Protein AF-A0A109FCF9-F1 (afdb_monomer)

Secondary structure (DSSP, 8-state):
--HHHHHHHHHHHTT----HHHHHHHHHHHH-TTS-HHHHHHHHHHHTT--TT-HHHHHHHHHHHHHHHHHHHHHHHHHHHHHHHHHHHHHHHHHHTTSS--S------HHHHHHHHHHHS--GGGSS-GGGS-HHHHHHHHTT--TTSS--HHHHHHHHHHHHHHHHHHHHHHHHHHHHHHHHHHHHHHHHHHHHHHHHHHHHHHTT-

Foldseek 3Di:
DDLLVLLLVLCVVLVHDNDSVLSVLLVVLLPPPVDDPVRSLVVSCVVSVHDPPPPSVSVSSNVSSVVSVVVVVVVVVVVVVVVVVVVVVVVVVVVVVVPPPPPDPPPPPVVVVVVVVVVPPDPCLLLDPLVPDDPVVSVVSPVPDDPVPRPDNVVVVVVVVVVVVVVVVVVVVVVVVVVVVVVVVVVVVVVVVVVVVVVVVVVVVVVVD

Mean predicted aligned error: 20.52 Å

Sequence (209 aa):
MSLQELVAEQLGALSLRDDPDTVEFVVGLVEEESFESEDRRSAILGMLEAEEDDVTTADAVDKLLEETSIYQDKVLAARRAAEEAEAAAAAAAAEGRGGTQYGYLEEETEADRLAREEAERAPDKALQDPRQMSKKQRKKALEGVDLLALPNLNKAHVDAAEKQRRAASASAAQAKKARDEADRKKQKDDEKRKLEEKRKKAQKVERKA

Solvent-accessible surface area (backbone atoms only — not comparable to full-atom values): 12152 Å² total; per-re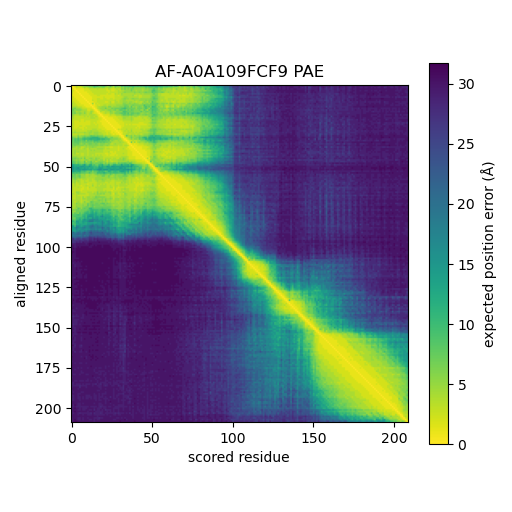sidue (Å²): 134,54,72,60,57,50,47,35,52,45,26,50,74,62,73,45,82,55,49,70,70,51,32,52,50,53,50,52,54,72,70,39,81,88,57,52,74,68,56,49,48,52,53,52,36,59,73,67,71,47,58,87,82,41,60,70,61,49,56,39,50,52,50,50,51,52,54,52,49,54,49,52,52,51,52,52,49,51,50,50,52,50,51,51,49,48,51,49,48,51,49,48,51,56,56,64,65,64,77,82,68,96,66,76,89,65,76,79,46,74,64,60,58,48,51,51,56,56,70,68,47,71,64,69,79,80,74,54,64,60,88,82,45,56,75,70,54,38,52,61,67,52,61,90,51,62,77,86,76,51,77,60,61,68,56,56,51,50,53,51,53,48,52,51,51,53,52,53,54,50,52,53,51,50,53,50,52,54,49,55,51,53,53,54,48,50,53,52,52,54,50,49,52,51,51,50,52,49,51,54,50,52,56,54,50,67,74,72,108

pLDDT: mean 76.16, std 14.49, range [35.34, 94.69]

Radius of gyration: 35.91 Å; Cα contacts (8 Å, |Δi|>4): 63; chains: 1; bounding box: 87×53×101 Å

Structure (mmCIF, N/CA/C/O backbone):
data_AF-A0A109FCF9-F1
#
_entry.id   AF-A0A109FCF9-F1
#
loop_
_atom_site.group_PDB
_atom_site.id
_atom_site.type_symbol
_atom_site.label_atom_id
_atom_site.label_alt_id
_atom_site.label_comp_id
_atom_site.label_asym_id
_atom_site.label_entity_id
_atom_site.label_seq_id
_atom_site.pdbx_PDB_ins_code
_atom_site.Cartn_x
_atom_site.Cartn_y
_atom_site.Cartn_z
_atom_site.occupancy
_atom_site.B_iso_or_equiv
_atom_site.auth_seq_id
_atom_site.auth_comp_id
_atom_site.auth_asym_id
_atom_site.auth_atom_id
_atom_site.pdbx_PDB_model_num
ATOM 1 N N . MET A 1 1 ? -17.059 -16.353 16.311 1.00 69.00 1 MET A N 1
ATOM 2 C CA . MET A 1 1 ? -16.671 -15.645 17.534 1.00 69.00 1 MET A CA 1
ATOM 3 C C . MET A 1 1 ? -16.185 -14.279 17.110 1.00 69.00 1 MET A C 1
ATOM 5 O O . MET A 1 1 ? -15.384 -14.210 16.184 1.00 69.00 1 MET A O 1
ATOM 9 N N . SER A 1 2 ? -16.754 -13.210 17.644 1.00 86.25 2 SER A N 1
ATOM 10 C CA . SER A 1 2 ? -16.249 -11.855 17.407 1.00 86.25 2 SER A CA 1
ATOM 11 C C . SER A 1 2 ? -15.056 -11.566 18.329 1.00 86.25 2 SER A C 1
ATOM 13 O O . SER A 1 2 ? -14.841 -12.278 19.310 1.00 86.25 2 SER A O 1
ATOM 15 N N . LEU A 1 3 ? -14.264 -10.533 18.021 1.00 85.69 3 LEU A N 1
ATOM 16 C CA . LEU A 1 3 ? -13.162 -10.105 18.894 1.00 85.69 3 LEU A CA 1
ATOM 17 C C . LEU A 1 3 ? -13.686 -9.660 20.273 1.00 85.69 3 LEU A C 1
ATOM 19 O O . LEU A 1 3 ? -13.084 -9.983 21.288 1.00 85.69 3 LEU A O 1
ATOM 23 N N . GLN A 1 4 ? -14.851 -9.007 20.310 1.00 88.31 4 GLN A N 1
ATOM 24 C CA . GLN A 1 4 ? -15.534 -8.590 21.541 1.00 88.31 4 GLN A CA 1
ATOM 25 C C . GLN A 1 4 ? -15.935 -9.781 22.421 1.00 88.31 4 GLN A C 1
ATOM 27 O O . GLN A 1 4 ? -15.704 -9.756 23.624 1.00 88.31 4 GLN A O 1
ATOM 32 N N . GLU A 1 5 ? -16.501 -10.838 21.826 1.00 87.94 5 GLU A N 1
ATOM 33 C CA . G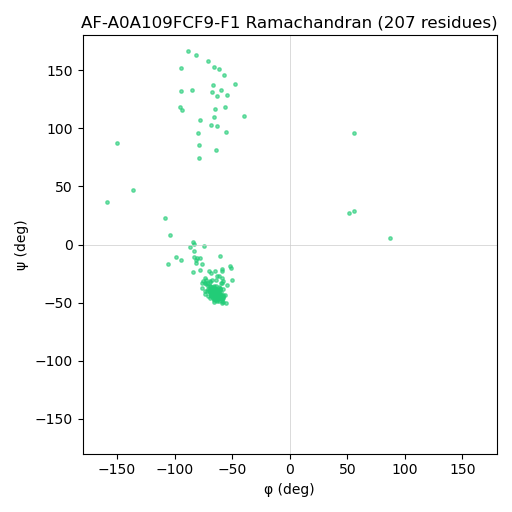LU A 1 5 ? -16.858 -12.066 22.551 1.00 87.94 5 GLU A CA 1
ATOM 34 C C . GLU A 1 5 ? -15.620 -12.743 23.149 1.00 87.94 5 GLU A C 1
ATOM 36 O O . GLU A 1 5 ? -15.667 -13.201 24.286 1.00 87.94 5 GLU A O 1
ATOM 41 N N . LEU A 1 6 ? -14.508 -12.770 22.404 1.00 87.00 6 LEU A N 1
ATOM 42 C CA . LEU A 1 6 ? -13.244 -13.341 22.873 1.00 87.00 6 LEU A CA 1
ATOM 43 C C . LEU A 1 6 ? -12.662 -12.541 24.039 1.00 87.00 6 LEU A C 1
ATOM 45 O O . LEU A 1 6 ? -12.287 -13.125 25.048 1.00 87.00 6 LEU A O 1
ATOM 49 N N . VAL A 1 7 ? -12.602 -11.215 23.914 1.00 88.38 7 VAL A N 1
ATOM 50 C CA . VAL A 1 7 ? -12.082 -10.342 24.973 1.00 88.38 7 VAL A CA 1
ATOM 51 C C . VAL A 1 7 ? -12.939 -10.450 26.234 1.00 88.38 7 VAL A C 1
ATOM 53 O O . VAL A 1 7 ? -12.386 -10.576 27.321 1.00 88.38 7 VAL A O 1
ATOM 56 N N . ALA A 1 8 ? -14.268 -10.476 26.107 1.00 88.88 8 ALA A N 1
ATOM 57 C CA . ALA A 1 8 ? -15.169 -10.649 27.246 1.00 88.88 8 ALA A CA 1
ATOM 58 C C . ALA A 1 8 ? -14.992 -12.015 27.933 1.00 88.88 8 ALA A C 1
ATOM 60 O O . ALA A 1 8 ? -14.901 -12.083 29.158 1.00 88.88 8 ALA A O 1
ATOM 61 N N . GLU A 1 9 ? -14.894 -13.103 27.159 1.00 88.88 9 GLU A N 1
ATOM 62 C CA . GLU A 1 9 ? -14.650 -14.443 27.706 1.00 88.88 9 GLU A CA 1
ATOM 63 C C . GLU A 1 9 ? -13.303 -14.513 28.435 1.00 88.88 9 GLU A C 1
ATOM 65 O O . GLU A 1 9 ? -13.228 -15.083 29.523 1.00 88.88 9 GLU A O 1
ATOM 70 N N . GLN A 1 10 ? -12.262 -13.882 27.884 1.00 86.75 10 GLN A N 1
ATOM 71 C CA . GLN A 1 10 ? -10.935 -13.883 28.493 1.00 86.75 10 GLN A CA 1
ATOM 72 C C . GLN A 1 10 ? -10.831 -12.989 29.725 1.00 86.75 10 GLN A C 1
ATOM 74 O O . GLN A 1 10 ? -10.244 -13.407 30.719 1.00 86.75 10 GLN A O 1
ATOM 79 N N . LEU A 1 11 ? -11.449 -11.805 29.723 1.00 86.38 11 LEU A N 1
ATOM 80 C CA . LEU A 1 11 ? -11.543 -10.972 30.925 1.00 86.38 11 LEU A CA 1
ATOM 81 C C . LEU A 1 11 ? -12.261 -11.727 32.052 1.00 86.38 11 LEU A C 1
ATOM 83 O O . LEU A 1 11 ? -11.752 -11.779 33.171 1.00 86.38 11 LEU A O 1
ATOM 87 N N . GLY A 1 12 ? -13.368 -12.411 31.742 1.00 84.88 12 GLY A N 1
ATOM 88 C CA . GLY A 1 12 ? -14.076 -13.259 32.703 1.00 84.88 12 GLY A CA 1
ATOM 89 C C . GLY A 1 12 ? -13.246 -14.456 33.189 1.00 84.88 12 GLY A C 1
ATOM 90 O O . GLY A 1 12 ? -13.204 -14.734 34.389 1.00 84.88 12 GLY A O 1
ATOM 91 N N . ALA A 1 13 ? -12.539 -15.148 32.289 1.00 87.19 13 ALA A N 1
ATOM 92 C CA . ALA A 1 13 ? -11.675 -16.282 32.632 1.00 87.19 13 ALA A CA 1
ATOM 93 C C . ALA A 1 13 ? -10.496 -15.871 33.528 1.00 87.19 13 ALA A C 1
ATOM 95 O O . ALA A 1 13 ? -10.106 -16.608 34.437 1.00 87.19 13 ALA A O 1
ATOM 96 N N . LEU A 1 14 ? -9.965 -14.671 33.301 1.00 84.25 14 LEU A N 1
ATOM 97 C CA . LEU A 1 14 ? -8.877 -14.075 34.066 1.00 84.25 14 LEU A CA 1
ATOM 98 C C . LEU A 1 14 ? -9.352 -13.371 35.347 1.00 84.25 14 LEU A C 1
ATOM 100 O O . LEU A 1 14 ? -8.529 -12.830 36.081 1.00 84.25 14 LEU A O 1
ATOM 104 N N . SER A 1 15 ? -10.658 -13.416 35.649 1.00 82.06 15 SER A N 1
ATOM 105 C CA . SER A 1 15 ? -11.276 -12.733 36.798 1.00 82.06 15 SER A CA 1
ATOM 106 C C . SER A 1 15 ? -11.015 -11.221 36.819 1.00 82.06 15 SER A C 1
ATOM 108 O O . SER A 1 15 ? -10.963 -10.604 37.883 1.00 82.06 15 SER A O 1
ATOM 110 N N . LEU A 1 16 ? -10.845 -10.634 35.634 1.00 81.69 16 LEU A N 1
ATOM 111 C CA . LEU A 1 16 ? -10.728 -9.201 35.421 1.00 81.69 16 LEU A CA 1
ATOM 112 C C . LEU A 1 16 ? -12.115 -8.587 35.220 1.00 81.69 16 LEU A C 1
ATOM 114 O O . LEU A 1 16 ? -13.114 -9.277 35.017 1.00 81.69 16 LEU A O 1
ATOM 118 N N . ARG A 1 17 ? -12.170 -7.259 35.290 1.00 83.81 17 ARG A N 1
ATOM 119 C CA . ARG A 1 17 ? -13.395 -6.492 35.076 1.00 83.81 17 ARG A CA 1
ATOM 120 C C . ARG A 1 17 ? -13.860 -6.653 33.620 1.00 83.81 17 ARG A C 1
ATOM 122 O O . ARG A 1 17 ? -13.154 -6.250 32.703 1.00 83.81 17 ARG A O 1
ATOM 129 N N . ASP A 1 18 ? -15.034 -7.247 33.423 1.00 84.50 18 ASP A N 1
ATOM 130 C CA . ASP A 1 18 ? -15.596 -7.661 32.127 1.00 84.50 18 ASP A CA 1
ATOM 131 C C . ASP A 1 18 ? -16.778 -6.787 31.666 1.00 84.50 18 ASP A C 1
ATOM 133 O O . ASP A 1 18 ? -17.617 -7.211 30.869 1.00 84.50 18 ASP A O 1
ATOM 137 N N . ASP A 1 19 ? -16.871 -5.553 32.168 1.00 88.19 19 ASP A N 1
ATOM 138 C CA . ASP A 1 19 ? -17.926 -4.635 31.742 1.00 88.19 19 ASP A CA 1
ATOM 139 C C . ASP A 1 19 ? -17.788 -4.242 30.257 1.00 88.19 19 ASP A C 1
ATOM 141 O O . ASP A 1 19 ? -16.686 -4.261 29.699 1.00 88.19 19 ASP A O 1
ATOM 145 N N . PRO A 1 20 ? -18.907 -3.901 29.586 1.00 86.12 20 PRO A N 1
ATOM 146 C CA . PRO A 1 20 ? -18.898 -3.605 28.155 1.00 86.12 20 PRO A CA 1
ATOM 147 C C . PRO A 1 20 ? -17.961 -2.454 27.776 1.00 86.12 20 PRO A C 1
ATOM 149 O O . PRO A 1 20 ? -17.375 -2.504 26.698 1.00 86.12 20 PRO A O 1
ATOM 152 N N . ASP A 1 21 ? -17.775 -1.467 28.658 1.00 86.56 21 ASP A N 1
ATOM 153 C CA . ASP A 1 21 ? -16.884 -0.330 28.413 1.00 86.56 21 ASP A CA 1
ATOM 154 C C . ASP A 1 21 ? -15.413 -0.788 28.388 1.00 86.56 21 ASP A C 1
ATOM 156 O O . ASP A 1 21 ? -14.635 -0.368 27.532 1.00 86.56 21 ASP A O 1
ATOM 160 N N . THR A 1 22 ? -15.037 -1.700 29.290 1.00 85.94 22 THR A N 1
ATOM 161 C CA . THR A 1 22 ? -13.697 -2.303 29.359 1.00 85.94 22 THR A CA 1
ATOM 162 C C . THR A 1 22 ? -13.434 -3.198 28.153 1.00 85.94 22 THR A C 1
ATOM 164 O O . THR A 1 22 ? -12.364 -3.125 27.549 1.00 85.94 22 THR A O 1
ATOM 167 N N . VAL A 1 23 ? -14.421 -4.002 27.746 1.00 88.06 23 VAL A N 1
ATOM 168 C CA . VAL A 1 23 ? -14.319 -4.837 26.539 1.00 88.06 23 VAL A CA 1
ATOM 169 C C . VAL A 1 23 ? -14.142 -3.968 25.292 1.00 88.06 23 VAL A C 1
ATOM 171 O O . VAL A 1 23 ? -13.262 -4.250 24.481 1.00 88.06 23 VAL A O 1
ATOM 174 N N . GLU A 1 24 ? -14.936 -2.905 25.133 1.00 90.31 24 GLU A N 1
ATOM 175 C CA . GLU A 1 24 ? -14.842 -1.993 23.985 1.00 90.31 24 GLU A CA 1
ATOM 176 C C . GLU A 1 24 ? -13.492 -1.265 23.947 1.00 90.31 24 GLU A C 1
ATOM 178 O O . GLU A 1 24 ? -12.867 -1.176 22.888 1.00 90.31 24 GLU A O 1
ATOM 183 N N . PHE A 1 25 ? -12.996 -0.820 25.103 1.00 88.81 25 PHE A N 1
ATOM 184 C CA . PHE A 1 25 ? -11.691 -0.174 25.212 1.00 88.81 25 PHE A CA 1
ATOM 185 C C . PHE A 1 25 ? -10.534 -1.106 24.833 1.00 88.81 25 PHE A C 1
ATOM 187 O O . PHE A 1 25 ? -9.681 -0.736 24.022 1.00 88.81 25 PHE A O 1
ATOM 194 N N . VAL A 1 26 ? -10.512 -2.330 25.374 1.00 87.12 26 VAL A N 1
ATOM 195 C CA . VAL A 1 26 ? -9.482 -3.328 25.045 1.00 87.12 26 VAL A CA 1
ATOM 196 C C . VAL A 1 26 ? -9.537 -3.675 23.557 1.00 87.12 26 VAL A C 1
ATOM 198 O O . VAL A 1 26 ? -8.497 -3.740 22.908 1.00 87.12 26 VAL A O 1
ATOM 201 N N . VAL A 1 27 ? -10.732 -3.844 22.987 1.00 89.94 27 VAL A N 1
ATOM 202 C CA . VAL A 1 27 ? -10.897 -4.093 21.547 1.00 89.94 27 VAL A CA 1
ATOM 203 C C . VAL A 1 27 ? -10.308 -2.950 20.718 1.00 89.94 27 VAL A C 1
ATOM 205 O O . VAL A 1 27 ? -9.526 -3.225 19.810 1.00 89.94 27 VAL A O 1
ATOM 208 N N . GLY A 1 28 ? -10.604 -1.693 21.064 1.00 88.19 28 GLY A N 1
ATOM 209 C CA . GLY A 1 28 ? -10.036 -0.526 20.383 1.00 88.19 28 GLY A CA 1
ATOM 210 C C . GLY A 1 28 ? -8.506 -0.502 20.423 1.00 88.19 28 GLY A C 1
ATOM 211 O O . GLY A 1 28 ? -7.863 -0.323 19.392 1.00 88.19 28 GLY A O 1
ATOM 212 N N . LEU A 1 29 ? -7.907 -0.788 21.583 1.00 87.88 29 LEU A N 1
ATOM 213 C CA . LEU A 1 29 ? -6.448 -0.856 21.729 1.00 87.88 29 LEU A CA 1
ATOM 214 C C . LEU A 1 29 ? -5.801 -1.971 20.900 1.00 87.88 29 LEU A C 1
ATOM 216 O O . LEU A 1 29 ? -4.702 -1.798 20.374 1.00 87.88 29 LEU A O 1
ATOM 220 N N . VAL A 1 30 ? -6.449 -3.133 20.808 1.00 85.50 30 VAL A N 1
ATOM 221 C CA . VAL A 1 30 ? -5.918 -4.278 20.058 1.00 85.50 30 VAL A CA 1
ATOM 222 C C . VAL A 1 30 ? -6.071 -4.054 18.544 1.00 85.50 30 VAL A C 1
ATOM 224 O O . VAL A 1 30 ? -5.218 -4.497 17.775 1.00 85.50 30 VAL A O 1
ATOM 227 N N . GLU A 1 31 ? -7.110 -3.345 18.094 1.00 84.69 31 GLU A N 1
ATOM 228 C CA . GLU A 1 31 ? -7.291 -2.956 16.685 1.00 84.69 31 GLU A CA 1
ATOM 229 C C . GLU A 1 31 ? -6.335 -1.836 16.237 1.00 84.69 31 GLU A C 1
ATOM 231 O O . GLU A 1 31 ? -5.945 -1.784 15.068 1.00 84.69 31 GLU A O 1
ATOM 236 N N . GLU A 1 32 ? -5.911 -0.959 17.148 1.00 83.88 32 GLU A N 1
ATOM 237 C CA . GLU A 1 32 ? -4.977 0.123 16.844 1.00 83.88 32 GLU A CA 1
ATOM 238 C C . GLU A 1 32 ? -3.518 -0.372 16.789 1.00 83.88 32 GLU A C 1
ATOM 240 O O . GLU A 1 32 ? -2.797 -0.441 17.787 1.00 83.88 32 GLU A O 1
ATOM 245 N N . GLU A 1 33 ? -3.038 -0.672 15.577 1.00 72.25 33 GLU A N 1
ATOM 246 C CA . GLU A 1 33 ? -1.646 -1.082 15.287 1.00 72.25 33 GLU A CA 1
ATOM 247 C C . GLU A 1 33 ? -0.578 -0.036 15.674 1.00 72.25 33 GLU A C 1
ATOM 249 O O . GLU A 1 33 ? 0.613 -0.334 15.645 1.00 72.25 33 GLU A O 1
ATOM 254 N N . SER A 1 34 ? -0.972 1.194 16.027 1.00 79.31 34 SER A N 1
ATOM 255 C CA . SER A 1 34 ? -0.045 2.257 16.433 1.00 79.31 34 SER A CA 1
ATOM 256 C C . SER A 1 34 ? 0.499 2.112 17.853 1.00 79.31 34 SER A C 1
ATOM 258 O O . SER A 1 34 ? 1.477 2.783 18.175 1.00 79.31 34 SER A O 1
ATOM 260 N N . PHE A 1 35 ? -0.134 1.294 18.695 1.00 80.88 35 PHE A N 1
ATOM 261 C CA . PHE A 1 35 ? 0.288 1.090 20.080 1.00 80.88 35 PHE A CA 1
ATOM 262 C C . PHE A 1 35 ? 1.208 -0.121 20.215 1.00 80.88 35 PHE A C 1
ATOM 264 O O . PHE A 1 35 ? 0.875 -1.211 19.745 1.00 80.88 35 PHE A O 1
ATOM 271 N N . GLU A 1 36 ? 2.331 0.055 20.914 1.00 83.25 36 GLU A N 1
ATOM 272 C CA . GLU A 1 36 ? 3.210 -1.048 21.299 1.00 83.25 36 GLU A CA 1
ATOM 273 C C . GLU A 1 36 ? 2.551 -1.908 22.393 1.00 83.25 36 GLU A C 1
ATOM 275 O O . GLU A 1 36 ? 1.655 -1.463 23.115 1.00 83.25 36 GLU A O 1
ATOM 280 N N . SER A 1 37 ? 2.982 -3.164 22.536 1.00 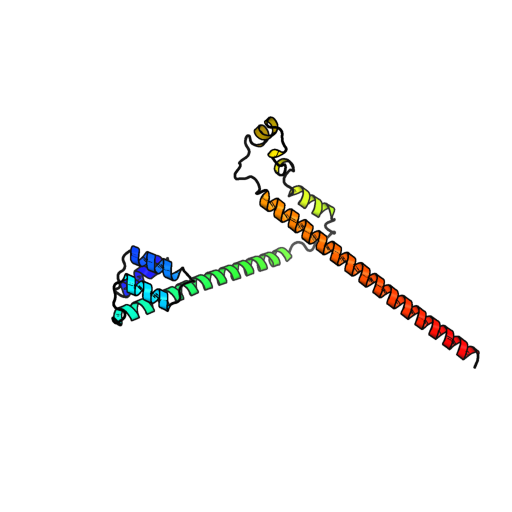81.06 37 SER A N 1
ATOM 281 C CA . SER A 1 37 ? 2.414 -4.090 23.530 1.00 81.06 37 SER A CA 1
ATOM 282 C C . SER A 1 37 ? 2.544 -3.577 24.968 1.00 81.06 37 SER A C 1
ATOM 284 O O . SER A 1 37 ? 1.654 -3.811 25.783 1.00 81.06 37 SER A O 1
ATOM 286 N N . GLU A 1 38 ? 3.619 -2.843 25.265 1.00 83.62 38 GLU A N 1
ATOM 287 C CA . GLU A 1 38 ? 3.871 -2.234 26.578 1.00 83.62 38 GLU A CA 1
ATOM 288 C C . GLU A 1 38 ? 2.897 -1.081 26.872 1.00 83.62 38 GLU A C 1
ATOM 290 O O . GLU A 1 38 ? 2.362 -0.978 27.981 1.00 83.62 38 GLU A O 1
ATOM 295 N N . ASP A 1 39 ? 2.583 -0.267 25.861 1.00 87.44 39 ASP A N 1
ATOM 296 C CA . ASP A 1 39 ? 1.620 0.830 25.984 1.00 87.44 39 ASP A CA 1
ATOM 297 C C . ASP A 1 39 ? 0.194 0.300 26.169 1.00 87.44 39 ASP A C 1
ATOM 299 O O . ASP A 1 39 ? -0.560 0.809 27.000 1.00 87.44 39 ASP A O 1
ATOM 303 N N . ARG A 1 40 ? -0.173 -0.764 25.438 1.00 87.38 40 ARG A N 1
ATOM 304 C CA . ARG A 1 40 ? -1.481 -1.429 25.578 1.00 87.38 40 ARG A CA 1
ATOM 305 C C . ARG A 1 40 ? -1.659 -1.989 26.983 1.00 87.38 40 ARG A C 1
ATOM 307 O O . ARG A 1 40 ? -2.691 -1.760 27.609 1.00 87.38 40 ARG A O 1
ATOM 314 N N . ARG A 1 41 ? -0.637 -2.675 27.501 1.00 86.81 41 ARG A N 1
ATOM 315 C CA . ARG A 1 41 ? -0.624 -3.203 28.869 1.00 86.81 41 ARG A CA 1
ATOM 316 C C . ARG A 1 41 ? -0.812 -2.083 29.891 1.00 86.81 41 ARG A C 1
ATOM 318 O O . ARG A 1 41 ? -1.678 -2.190 30.754 1.00 86.81 41 ARG A O 1
ATOM 325 N N . SER A 1 42 ? -0.046 -1.002 29.760 1.00 86.75 42 SER A N 1
ATOM 326 C CA . SER A 1 42 ? -0.108 0.146 30.673 1.00 86.75 42 SER A CA 1
ATOM 327 C C . SER A 1 42 ? -1.480 0.826 30.651 1.00 86.75 42 SER A C 1
ATOM 329 O O . SER A 1 42 ? -2.022 1.176 31.698 1.00 86.75 42 SER A O 1
ATOM 331 N N . ALA A 1 43 ? -2.081 0.970 29.467 1.00 88.31 43 ALA A N 1
ATOM 332 C CA . ALA A 1 43 ? -3.408 1.556 29.307 1.00 88.31 43 ALA A CA 1
ATOM 333 C C . ALA A 1 43 ? -4.511 0.690 29.939 1.00 88.31 43 ALA A C 1
ATOM 335 O O . ALA A 1 43 ? -5.395 1.219 30.613 1.00 88.31 43 ALA A O 1
ATOM 336 N N . ILE A 1 44 ? -4.445 -0.634 29.765 1.00 85.38 44 ILE A N 1
ATOM 337 C CA . ILE A 1 44 ? -5.413 -1.573 30.348 1.00 85.38 44 ILE A CA 1
ATOM 338 C C . ILE A 1 44 ? -5.264 -1.629 31.872 1.00 85.38 44 ILE A C 1
ATOM 340 O O . ILE A 1 44 ? -6.266 -1.548 32.580 1.00 85.38 44 ILE A O 1
ATOM 344 N N . LEU A 1 45 ? -4.034 -1.692 32.391 1.00 87.06 45 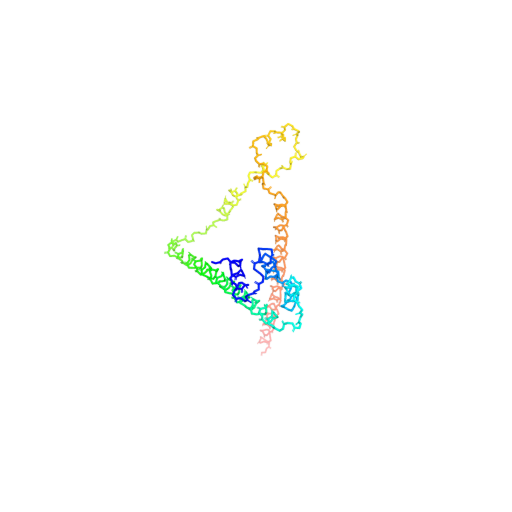LEU A N 1
ATOM 345 C CA . LEU A 1 45 ? -3.778 -1.642 33.835 1.00 87.06 45 LEU A CA 1
ATOM 346 C C . LEU A 1 45 ? -4.288 -0.337 34.457 1.00 87.06 45 LEU A C 1
ATOM 348 O O . LEU A 1 45 ? -4.967 -0.370 35.483 1.00 87.06 45 LEU A O 1
ATOM 352 N N . GLY A 1 46 ? -4.048 0.798 33.793 1.00 85.19 46 GLY A N 1
ATOM 353 C CA . GLY A 1 46 ? -4.564 2.096 34.222 1.00 85.19 46 GLY A CA 1
ATOM 354 C C . GLY A 1 46 ? -6.094 2.160 34.248 1.00 85.19 46 GLY A C 1
ATOM 355 O O . GLY A 1 46 ? -6.663 2.731 35.175 1.00 85.19 46 GLY A O 1
ATOM 356 N N . MET A 1 47 ? -6.771 1.546 33.271 1.00 85.19 47 MET A N 1
ATOM 357 C CA . MET A 1 47 ? -8.238 1.475 33.237 1.00 85.19 47 MET A CA 1
ATOM 358 C C . MET A 1 47 ? -8.813 0.570 34.332 1.00 85.19 47 MET A C 1
ATOM 360 O O . MET A 1 47 ? -9.870 0.866 34.888 1.00 85.19 47 MET A O 1
ATOM 364 N N . LEU A 1 48 ? -8.120 -0.522 34.652 1.00 82.12 48 LEU A N 1
ATOM 365 C CA . LEU A 1 48 ? -8.510 -1.440 35.721 1.00 82.12 48 LEU A CA 1
ATOM 366 C C . LEU A 1 48 ? -8.235 -0.876 37.122 1.00 82.12 48 LEU A C 1
ATOM 368 O O . LEU A 1 48 ? -8.553 -1.546 38.103 1.00 82.12 48 LEU A O 1
ATOM 372 N N . GLU A 1 49 ? -7.665 0.333 37.216 1.00 80.62 49 GLU A N 1
ATOM 373 C CA . GLU A 1 49 ? -7.183 0.943 38.462 1.00 80.62 49 GLU A CA 1
ATOM 374 C C . GLU A 1 49 ? -6.252 -0.007 39.244 1.00 80.62 49 GLU A C 1
ATOM 376 O O . GLU A 1 49 ? -6.157 0.062 40.470 1.00 80.62 49 GLU A O 1
ATOM 381 N N . ALA A 1 50 ? -5.573 -0.913 38.531 1.00 75.44 50 ALA A N 1
ATOM 382 C CA . ALA A 1 50 ? -4.660 -1.882 39.110 1.00 75.44 50 ALA A CA 1
ATOM 383 C C . ALA A 1 50 ? -3.281 -1.239 39.275 1.00 75.44 50 ALA A C 1
ATOM 385 O O . ALA A 1 50 ? -2.766 -0.586 38.364 1.00 75.44 50 ALA A O 1
ATOM 386 N N . GLU A 1 51 ? -2.675 -1.419 40.447 1.00 68.06 51 GLU A N 1
ATOM 387 C CA . GLU A 1 51 ? -1.282 -1.034 40.651 1.00 68.06 51 GLU A CA 1
ATOM 388 C C . GLU A 1 51 ? -0.389 -1.932 39.785 1.00 68.06 51 GLU A C 1
ATOM 390 O O . GLU A 1 51 ? -0.592 -3.142 39.722 1.00 68.06 51 GLU A O 1
ATOM 395 N N . GLU A 1 52 ? 0.620 -1.353 39.134 1.00 61.47 52 GLU A N 1
ATOM 396 C CA . GLU A 1 52 ? 1.575 -2.099 38.295 1.00 61.47 52 GLU A CA 1
ATOM 397 C C . GLU A 1 52 ? 2.332 -3.188 39.089 1.00 61.47 52 GLU A C 1
ATOM 399 O O . GLU A 1 52 ? 2.806 -4.169 38.518 1.00 61.47 52 GLU A O 1
ATOM 404 N N . ASP A 1 53 ? 2.376 -3.044 40.419 1.00 61.38 53 ASP A N 1
ATOM 405 C CA . ASP A 1 53 ? 2.956 -3.997 41.368 1.00 61.38 53 ASP A CA 1
ATOM 406 C C . ASP A 1 53 ? 2.052 -5.215 41.663 1.00 61.38 53 ASP A C 1
ATOM 408 O O . ASP A 1 53 ? 2.517 -6.197 42.257 1.00 61.38 53 ASP A O 1
ATOM 412 N N . ASP A 1 54 ? 0.777 -5.204 41.250 1.00 76.25 54 ASP A N 1
ATOM 413 C CA . ASP A 1 54 ? -0.085 -6.385 41.321 1.00 76.25 54 ASP A CA 1
ATOM 414 C C . ASP A 1 54 ? 0.237 -7.342 40.168 1.00 76.25 54 ASP A C 1
ATOM 416 O O . ASP A 1 54 ? -0.383 -7.366 39.103 1.00 76.25 54 ASP A O 1
ATOM 420 N N . VAL A 1 55 ? 1.236 -8.184 40.427 1.00 75.19 55 VAL A N 1
ATOM 421 C CA . VAL A 1 55 ? 1.727 -9.217 39.508 1.00 75.19 55 VAL A CA 1
ATOM 422 C C . VAL A 1 55 ? 0.588 -10.086 38.959 1.00 75.19 55 VAL A C 1
ATOM 424 O O . VAL A 1 55 ? 0.663 -10.554 37.827 1.00 75.19 55 VAL A O 1
ATOM 427 N N . THR A 1 56 ? -0.493 -10.291 39.720 1.00 79.38 56 THR A N 1
ATOM 428 C CA . THR A 1 56 ? -1.582 -11.183 39.301 1.00 79.38 56 THR A CA 1
ATOM 429 C C . THR A 1 56 ? -2.445 -10.592 38.192 1.00 79.38 56 THR A C 1
ATOM 431 O O . THR A 1 56 ? -2.768 -11.296 37.232 1.00 79.38 56 THR A O 1
ATOM 434 N N . THR A 1 57 ? -2.784 -9.306 38.284 1.00 80.00 57 THR A N 1
ATOM 435 C CA . THR A 1 57 ? -3.534 -8.590 37.246 1.00 80.00 57 THR A CA 1
ATOM 436 C C . THR A 1 57 ? -2.641 -8.253 36.060 1.00 80.00 57 THR A C 1
ATOM 438 O O . THR A 1 57 ? -3.072 -8.398 34.917 1.00 80.00 57 THR A O 1
ATOM 441 N N . ALA A 1 58 ? -1.378 -7.908 36.303 1.00 82.38 58 ALA A N 1
ATOM 442 C CA . ALA A 1 58 ? -0.389 -7.691 35.254 1.00 82.38 58 ALA A CA 1
ATOM 443 C C . ALA A 1 58 ? -0.181 -8.933 34.364 1.00 82.38 58 ALA A C 1
ATOM 445 O O . ALA A 1 58 ? -0.322 -8.843 33.143 1.00 82.38 58 ALA A O 1
ATOM 446 N N . ASP A 1 59 ? 0.052 -10.106 34.965 1.00 85.75 59 ASP A N 1
ATOM 447 C CA . ASP A 1 59 ? 0.209 -11.371 34.232 1.00 85.75 59 ASP A CA 1
ATOM 448 C C . ASP A 1 59 ? -1.075 -11.776 33.487 1.00 85.75 59 ASP A C 1
ATOM 450 O O . ASP A 1 59 ? -1.027 -12.452 32.456 1.00 85.75 59 ASP A O 1
ATOM 454 N N . ALA A 1 60 ? -2.242 -11.412 34.022 1.00 86.00 60 ALA A N 1
ATOM 455 C CA . ALA A 1 60 ? -3.524 -11.661 33.378 1.00 86.00 60 ALA A CA 1
ATOM 456 C C . ALA A 1 60 ? -3.702 -10.795 32.121 1.00 86.00 60 ALA A C 1
ATOM 458 O O . ALA A 1 60 ? -4.070 -11.313 31.068 1.00 86.00 60 ALA A O 1
ATOM 459 N N . VAL A 1 61 ? -3.385 -9.501 32.202 1.00 85.75 61 VAL A N 1
ATOM 460 C CA . VAL A 1 61 ? -3.435 -8.586 31.051 1.00 85.75 61 VAL A CA 1
ATOM 461 C C . VAL A 1 61 ? -2.447 -9.010 29.962 1.00 85.75 61 VAL A C 1
ATOM 463 O O . VAL A 1 61 ? -2.805 -9.000 28.784 1.00 85.75 61 VAL A O 1
ATOM 466 N N . ASP A 1 62 ? -1.244 -9.456 30.330 1.00 88.38 62 ASP A N 1
ATOM 467 C CA . ASP A 1 62 ? -0.275 -9.980 29.359 1.00 88.38 62 ASP A CA 1
ATOM 468 C C . ASP A 1 62 ? -0.833 -11.193 28.597 1.00 88.38 62 ASP A C 1
ATOM 470 O O . ASP A 1 62 ? -0.768 -11.241 27.366 1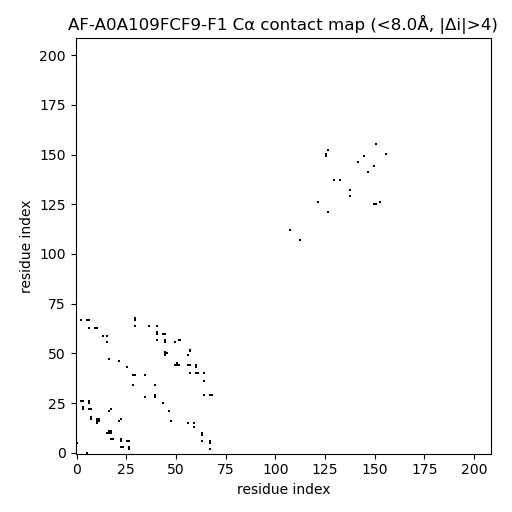.00 88.38 62 ASP A O 1
ATOM 474 N N . LYS A 1 63 ? -1.451 -12.147 29.308 1.00 88.44 63 LYS A N 1
ATOM 475 C CA . LYS A 1 63 ? -2.093 -13.321 28.688 1.00 88.44 63 LYS A CA 1
ATOM 476 C C . LYS A 1 63 ? -3.249 -12.931 27.771 1.00 88.44 63 LYS A C 1
ATOM 478 O O . LYS A 1 63 ? -3.366 -13.469 26.674 1.00 88.44 63 LYS A O 1
ATOM 483 N N . LEU A 1 64 ? -4.077 -11.972 28.188 1.00 88.50 64 LEU A N 1
ATOM 484 C CA . LEU A 1 64 ? -5.168 -11.443 27.368 1.00 88.50 64 LEU A CA 1
ATOM 485 C C . LEU A 1 64 ? -4.646 -10.871 26.040 1.00 88.50 64 LEU A C 1
ATOM 487 O O . LEU A 1 64 ? -5.197 -11.152 24.972 1.00 88.50 64 LEU A O 1
ATOM 491 N N . LEU A 1 65 ? -3.574 -10.077 26.091 1.00 88.62 65 LEU A N 1
ATOM 492 C CA . LEU A 1 65 ? -2.957 -9.484 24.904 1.00 88.62 65 LEU A CA 1
ATOM 493 C C . LEU A 1 65 ? -2.304 -10.538 23.998 1.00 88.62 65 LEU A C 1
ATOM 495 O O . LEU A 1 65 ? -2.422 -10.456 22.775 1.00 88.62 65 LEU A O 1
ATOM 499 N N . GLU A 1 66 ? -1.663 -11.556 24.573 1.00 89.31 66 GLU A N 1
ATOM 500 C CA . GLU A 1 66 ? -1.092 -12.669 23.809 1.00 89.31 66 GLU A CA 1
ATOM 501 C C . GLU A 1 66 ? -2.179 -13.450 23.053 1.00 89.31 66 GLU A C 1
ATOM 503 O O . GLU A 1 66 ? -2.066 -13.693 21.849 1.00 89.31 66 GLU A O 1
ATOM 508 N N . GLU A 1 67 ? -3.280 -13.792 23.721 1.00 86.31 67 GLU A N 1
ATOM 509 C CA . GLU A 1 67 ? -4.356 -14.573 23.111 1.00 86.31 67 GLU A CA 1
ATOM 510 C C . GLU A 1 67 ? -5.135 -13.796 22.042 1.00 86.31 67 GLU A C 1
ATOM 512 O O . GLU A 1 67 ? -5.481 -14.350 20.991 1.00 86.31 67 GLU A O 1
ATOM 517 N N . THR A 1 68 ? -5.372 -12.503 22.270 1.00 86.06 68 THR A N 1
ATOM 518 C CA . THR A 1 68 ? -6.019 -11.623 21.285 1.00 86.06 68 THR A CA 1
ATOM 519 C C . THR A 1 68 ? -5.136 -11.390 20.058 1.00 86.06 68 THR A C 1
ATOM 521 O O . THR A 1 68 ? -5.643 -11.434 18.934 1.00 86.06 68 THR A O 1
ATOM 524 N N . SER A 1 69 ? -3.818 -11.254 20.241 1.00 86.62 69 SER A N 1
ATOM 525 C CA . SER A 1 69 ? -2.838 -11.192 19.149 1.00 86.62 69 SER A CA 1
ATOM 526 C C . SER A 1 69 ? -2.839 -12.476 18.310 1.00 86.62 69 SER A C 1
ATOM 528 O O . SER A 1 69 ? -3.018 -12.434 17.092 1.00 86.62 69 SER A O 1
ATOM 530 N N . ILE A 1 70 ? -2.782 -13.647 18.959 1.00 87.81 70 ILE A N 1
ATOM 531 C CA . ILE A 1 70 ? -2.869 -14.951 18.279 1.00 87.81 70 ILE A CA 1
ATOM 532 C C . ILE A 1 70 ? -4.175 -15.072 17.482 1.00 87.81 70 ILE A C 1
ATOM 534 O O . ILE A 1 70 ? -4.198 -15.655 16.392 1.00 87.81 70 ILE A O 1
ATOM 538 N N . TYR A 1 71 ? -5.285 -14.562 18.019 1.00 85.38 71 TYR A N 1
ATOM 539 C CA . TYR A 1 71 ? -6.561 -14.565 17.316 1.00 85.38 71 TYR A CA 1
ATOM 540 C C . TYR A 1 71 ? -6.536 -13.667 16.073 1.00 85.38 71 TYR A C 1
ATOM 542 O O . TYR A 1 71 ? -6.939 -14.118 14.998 1.00 85.38 71 TYR A O 1
ATOM 550 N N . GLN A 1 72 ? -6.022 -12.439 16.180 1.00 84.06 72 GLN A N 1
ATOM 551 C CA . GLN A 1 72 ? -5.878 -11.539 15.033 1.00 84.06 72 GLN A CA 1
ATOM 552 C C . GLN A 1 72 ? -4.970 -12.131 13.953 1.00 84.06 72 GLN A C 1
ATOM 554 O O . GLN A 1 72 ? -5.352 -12.142 12.781 1.00 84.06 72 GLN A O 1
ATOM 559 N N . ASP A 1 73 ? -3.839 -12.722 14.333 1.00 84.56 73 ASP A N 1
ATOM 560 C CA . ASP A 1 73 ? -2.936 -13.400 13.403 1.00 84.56 73 ASP A CA 1
ATOM 561 C C . ASP A 1 73 ? -3.626 -14.558 12.678 1.00 84.56 73 ASP A C 1
ATOM 563 O O . ASP A 1 73 ? -3.476 -14.715 11.464 1.00 84.56 73 ASP A O 1
ATOM 567 N N . LYS A 1 74 ? -4.446 -15.350 13.381 1.00 83.62 74 LYS A N 1
ATOM 568 C CA . LYS A 1 74 ? -5.248 -16.418 12.763 1.00 83.62 74 LYS A CA 1
ATOM 569 C C . LYS A 1 74 ? -6.283 -15.865 11.789 1.00 83.62 74 LYS A C 1
ATOM 571 O O . LYS A 1 74 ? -6.462 -16.442 10.718 1.00 83.62 74 LYS A O 1
ATOM 576 N N . VAL A 1 75 ? -6.954 -14.765 12.128 1.00 83.25 75 VAL A N 1
ATOM 577 C CA . VAL A 1 75 ? -7.941 -14.118 11.249 1.00 83.25 75 VAL A CA 1
ATOM 578 C C . VAL A 1 75 ? -7.262 -13.536 10.008 1.00 83.25 75 VAL A C 1
ATOM 580 O O . VAL A 1 75 ? -7.745 -13.738 8.893 1.00 83.25 75 VAL A O 1
ATOM 583 N N . LEU A 1 76 ? -6.112 -12.879 10.167 1.00 79.62 76 LEU A N 1
ATOM 584 C CA . LEU A 1 76 ? -5.322 -12.349 9.056 1.00 79.62 76 LEU A CA 1
ATOM 585 C C . LEU A 1 76 ? -4.750 -13.467 8.181 1.00 79.62 76 LEU A C 1
ATOM 587 O O . LEU A 1 76 ? -4.817 -13.373 6.956 1.00 79.62 76 LEU A O 1
ATOM 591 N N . ALA A 1 77 ? -4.241 -14.546 8.775 1.00 80.00 77 ALA A N 1
ATOM 592 C CA . ALA A 1 77 ? -3.770 -15.718 8.044 1.00 80.00 77 ALA A CA 1
ATOM 593 C C . ALA A 1 77 ? -4.912 -16.406 7.284 1.00 80.00 77 ALA A C 1
ATOM 595 O O . ALA A 1 77 ? -4.744 -16.745 6.115 1.00 80.00 77 ALA A O 1
ATOM 596 N N . ALA A 1 78 ? -6.091 -16.552 7.897 1.00 79.38 78 ALA A N 1
ATOM 597 C CA . ALA A 1 78 ? -7.278 -17.085 7.232 1.00 79.38 78 ALA A CA 1
ATOM 598 C C . ALA A 1 78 ? -7.736 -16.183 6.077 1.00 79.38 78 ALA A C 1
ATOM 600 O O . ALA A 1 78 ? -8.099 -16.686 5.016 1.00 79.38 78 ALA A O 1
ATOM 601 N N . ARG A 1 79 ? -7.662 -14.856 6.243 1.00 76.06 79 ARG A N 1
ATOM 602 C CA . ARG A 1 79 ? -7.970 -13.892 5.179 1.00 76.06 79 ARG A CA 1
ATOM 603 C C . ARG A 1 79 ? -6.968 -13.975 4.029 1.00 76.06 79 ARG A C 1
ATOM 605 O O . ARG A 1 79 ? -7.394 -14.007 2.882 1.00 76.06 79 ARG A O 1
ATOM 612 N N . ARG A 1 80 ? -5.666 -14.072 4.319 1.00 75.62 80 ARG A N 1
ATOM 613 C CA . ARG A 1 80 ? -4.625 -14.280 3.297 1.00 75.62 80 ARG A CA 1
ATOM 614 C C . ARG A 1 80 ? -4.802 -15.611 2.575 1.00 75.62 80 ARG A C 1
ATOM 616 O O . ARG A 1 80 ? -4.700 -15.643 1.361 1.00 75.62 80 ARG A O 1
ATOM 623 N N . ALA A 1 81 ? -5.120 -16.686 3.294 1.00 74.81 81 ALA A N 1
ATOM 624 C CA . ALA A 1 81 ? -5.389 -17.989 2.692 1.00 74.81 81 ALA A CA 1
ATOM 625 C C . ALA A 1 81 ? -6.656 -17.971 1.820 1.00 74.81 81 ALA A C 1
ATOM 627 O O . ALA A 1 81 ? -6.682 -18.601 0.767 1.00 74.81 81 ALA A O 1
ATOM 628 N N . ALA A 1 82 ? -7.695 -17.234 2.224 1.00 72.31 82 ALA A N 1
ATOM 629 C CA . ALA A 1 82 ? -8.896 -17.038 1.417 1.00 72.31 82 ALA A CA 1
ATOM 630 C C . ALA A 1 82 ? -8.612 -16.194 0.165 1.00 72.31 82 ALA A C 1
ATOM 632 O O . ALA A 1 82 ? -9.084 -16.544 -0.910 1.00 72.31 82 ALA A O 1
ATOM 633 N N . GLU A 1 83 ? -7.805 -15.138 0.281 1.00 69.69 83 GLU A N 1
ATOM 634 C CA . GLU A 1 83 ? -7.376 -14.312 -0.852 1.00 69.69 83 GLU A CA 1
ATOM 635 C C . GLU A 1 83 ? -6.450 -15.086 -1.801 1.00 69.69 83 GLU A C 1
ATOM 637 O O . GLU A 1 83 ? -6.595 -14.984 -3.012 1.00 69.69 83 GLU A O 1
ATOM 642 N N . GLU A 1 84 ? -5.549 -15.924 -1.284 1.00 70.56 84 GLU A N 1
ATOM 643 C CA . GLU A 1 84 ? -4.715 -16.815 -2.095 1.00 70.56 84 GLU A CA 1
ATOM 644 C C . GLU A 1 84 ? -5.558 -17.902 -2.771 1.00 70.56 84 GLU A C 1
ATOM 646 O O . GLU A 1 84 ? -5.333 -18.209 -3.937 1.00 70.56 84 GLU A O 1
ATOM 651 N N . ALA A 1 85 ? -6.576 -18.441 -2.094 1.00 73.31 85 ALA A N 1
ATOM 652 C CA . ALA A 1 85 ? -7.527 -19.373 -2.692 1.00 73.31 85 ALA A CA 1
ATOM 653 C C . ALA A 1 85 ? -8.415 -18.698 -3.748 1.00 73.31 85 ALA A C 1
ATOM 655 O O . ALA A 1 85 ? -8.703 -19.310 -4.773 1.00 73.31 85 ALA A O 1
ATOM 656 N N . GLU A 1 86 ? -8.821 -17.443 -3.545 1.00 74.19 86 GLU A N 1
ATOM 657 C CA . GLU A 1 86 ? -9.567 -16.655 -4.528 1.00 74.19 86 GLU A CA 1
ATOM 658 C C . GLU A 1 86 ? -8.677 -16.271 -5.715 1.00 74.19 86 GLU A C 1
ATOM 660 O O . GLU A 1 86 ? -9.102 -16.397 -6.859 1.00 74.19 86 GLU A O 1
ATOM 665 N N . ALA A 1 87 ? -7.418 -15.906 -5.477 1.00 73.69 87 ALA A N 1
ATOM 666 C CA . ALA A 1 87 ? -6.427 -15.656 -6.517 1.00 73.69 87 ALA A CA 1
ATOM 667 C C . ALA A 1 87 ? -6.091 -16.938 -7.292 1.00 73.69 87 ALA A C 1
ATOM 669 O O . ALA A 1 87 ? -5.997 -16.904 -8.517 1.00 73.69 87 ALA A O 1
ATOM 670 N N . ALA A 1 88 ? -5.980 -18.081 -6.613 1.00 71.12 88 ALA A N 1
ATOM 671 C CA . ALA A 1 88 ? -5.794 -19.387 -7.233 1.00 71.12 88 ALA A CA 1
ATOM 672 C C . ALA A 1 88 ? -7.044 -19.829 -8.005 1.00 71.12 88 ALA A C 1
ATOM 674 O O . ALA A 1 88 ? -6.917 -20.371 -9.098 1.00 71.12 88 ALA A O 1
ATOM 675 N N . ALA A 1 89 ? -8.251 -19.552 -7.505 1.00 69.19 89 ALA A N 1
ATOM 676 C CA . ALA A 1 89 ? -9.504 -19.803 -8.214 1.00 69.19 89 ALA A CA 1
ATOM 677 C C . ALA A 1 89 ? -9.681 -18.859 -9.413 1.00 69.19 89 ALA A C 1
ATOM 679 O O . ALA A 1 89 ? -10.165 -19.289 -10.456 1.00 69.19 89 ALA A O 1
ATOM 680 N N . ALA A 1 90 ? -9.246 -17.603 -9.313 1.00 67.06 90 ALA A N 1
ATOM 681 C CA . ALA A 1 90 ? -9.222 -16.645 -10.413 1.00 67.06 90 ALA A CA 1
ATOM 682 C C . ALA A 1 90 ? -8.176 -17.032 -11.471 1.00 67.06 90 ALA A C 1
ATOM 684 O O . ALA A 1 90 ? -8.463 -16.959 -12.665 1.00 67.06 90 ALA A O 1
ATOM 685 N N . ALA A 1 91 ? -7.002 -17.516 -11.055 1.00 61.22 91 ALA A N 1
ATOM 686 C CA . ALA A 1 91 ? -5.980 -18.067 -11.941 1.00 61.22 91 ALA A CA 1
ATOM 687 C C . ALA A 1 91 ? -6.452 -19.370 -12.609 1.00 61.22 91 ALA A C 1
ATOM 689 O O . ALA A 1 91 ? -6.318 -19.518 -13.821 1.00 61.22 91 ALA A O 1
ATOM 690 N N . ALA A 1 92 ? -7.106 -20.267 -11.868 1.00 58.78 92 ALA A N 1
ATOM 691 C CA . ALA A 1 92 ? -7.701 -21.490 -12.404 1.00 58.78 92 ALA A CA 1
ATOM 692 C C . ALA A 1 92 ? -8.918 -21.207 -13.303 1.00 58.78 92 ALA A C 1
ATOM 694 O O . ALA A 1 92 ? -9.146 -21.924 -14.273 1.00 58.78 92 ALA A O 1
ATOM 695 N N . ALA A 1 93 ? -9.688 -20.146 -13.048 1.00 57.59 93 ALA A N 1
ATOM 696 C CA . ALA A 1 93 ? -10.744 -19.676 -13.945 1.00 57.59 93 ALA A CA 1
ATOM 697 C C . ALA A 1 93 ? -10.171 -19.006 -15.206 1.00 57.59 93 ALA A C 1
ATOM 699 O O . ALA A 1 93 ? -10.775 -19.106 -16.277 1.00 57.59 93 ALA A O 1
ATOM 700 N N . ALA A 1 94 ? -9.001 -18.367 -15.112 1.00 55.59 94 ALA A N 1
ATOM 701 C CA . ALA A 1 94 ? -8.255 -17.879 -16.268 1.00 55.59 94 ALA A CA 1
ATOM 702 C C . ALA A 1 94 ? -7.686 -19.041 -17.108 1.00 55.59 94 ALA A C 1
ATOM 704 O O . ALA A 1 94 ? -7.808 -19.011 -18.331 1.00 55.59 94 ALA A O 1
ATOM 705 N N . GLU A 1 95 ? -7.171 -20.104 -16.480 1.00 49.38 95 GLU A N 1
ATOM 706 C CA . GLU A 1 95 ? -6.736 -21.326 -17.177 1.00 49.38 95 GLU A CA 1
ATOM 707 C C . GLU A 1 95 ? -7.914 -22.154 -17.723 1.00 49.38 95 GLU A C 1
ATOM 709 O O . GLU A 1 95 ? -7.842 -22.684 -18.832 1.00 49.38 95 GLU A O 1
ATOM 714 N N . GLY A 1 96 ? -9.047 -22.203 -17.017 1.00 44.75 96 GLY A N 1
ATOM 715 C CA . GLY A 1 96 ? -10.270 -22.892 -17.445 1.00 44.75 96 GLY A CA 1
ATOM 716 C C . GLY A 1 96 ? -10.988 -22.214 -18.617 1.00 44.75 96 GLY A C 1
ATOM 717 O O . GLY A 1 96 ? -11.691 -22.875 -19.383 1.00 44.75 96 GLY A O 1
ATOM 718 N N . ARG A 1 97 ? -10.761 -20.911 -18.830 1.00 46.53 97 ARG A N 1
ATOM 719 C CA . ARG A 1 97 ? -11.156 -20.196 -20.058 1.00 46.53 97 ARG A CA 1
ATOM 720 C C . ARG A 1 97 ? -10.148 -20.352 -21.205 1.00 46.53 97 ARG A C 1
ATOM 722 O O . ARG A 1 97 ? -10.396 -19.840 -22.290 1.00 46.53 9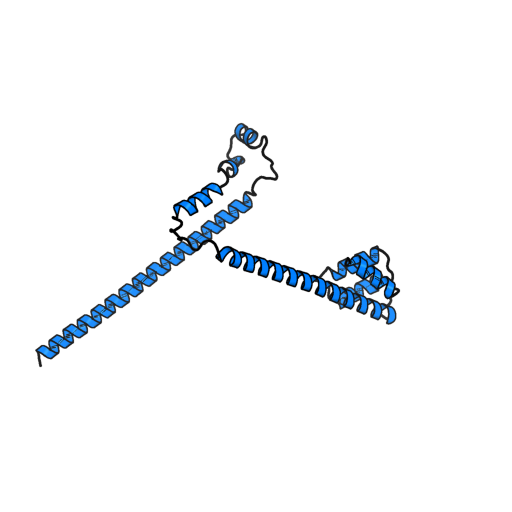7 ARG A O 1
ATOM 729 N N . GLY A 1 98 ? -9.055 -21.091 -21.010 1.00 43.47 98 GLY A N 1
ATOM 730 C CA . GLY A 1 98 ? -8.086 -21.424 -22.059 1.00 43.47 98 GLY A CA 1
ATOM 731 C C . GLY A 1 98 ? -8.466 -22.633 -22.928 1.00 43.47 98 GLY A C 1
ATOM 732 O O . GLY A 1 98 ? -7.763 -22.932 -23.891 1.00 43.47 98 GLY A O 1
ATOM 733 N N . GLY A 1 99 ? -9.560 -23.341 -22.611 1.00 44.31 99 GLY A N 1
ATOM 734 C CA . GLY A 1 99 ? -9.904 -24.627 -23.236 1.00 44.31 99 GLY A CA 1
ATOM 735 C C . GLY A 1 99 ? -10.933 -24.602 -24.375 1.00 44.31 99 GLY A C 1
ATOM 736 O O . GLY A 1 99 ? -11.104 -25.615 -25.047 1.00 44.31 99 GLY A O 1
ATOM 737 N N . THR A 1 100 ? -11.631 -23.490 -24.624 1.00 46.44 100 THR A N 1
ATOM 738 C CA . THR A 1 100 ? -12.675 -23.413 -25.671 1.00 46.44 100 THR A CA 1
ATOM 739 C C . THR A 1 100 ? -12.589 -22.139 -26.508 1.00 46.44 100 THR A C 1
ATOM 741 O O . THR A 1 100 ? -13.595 -21.496 -26.770 1.00 46.44 100 THR A O 1
ATOM 744 N N . GLN A 1 101 ? -11.393 -21.766 -26.973 1.00 45.09 101 GLN A N 1
ATOM 745 C CA . GLN A 1 101 ? -11.286 -20.818 -28.093 1.00 45.09 101 GLN A CA 1
ATOM 746 C C . GLN A 1 101 ? -9.947 -20.881 -28.847 1.00 45.09 101 GLN A C 1
ATOM 748 O O . GLN A 1 101 ? -9.446 -19.877 -29.336 1.00 45.09 101 GLN A O 1
ATOM 753 N N . TYR A 1 102 ? -9.364 -22.072 -29.015 1.00 42.22 102 TYR A N 1
ATOM 754 C CA . TYR A 1 102 ? -8.401 -22.288 -30.104 1.00 42.22 102 TYR A CA 1
ATOM 755 C C . TYR A 1 102 ? -9.168 -22.490 -31.416 1.00 42.22 102 TYR A C 1
ATOM 757 O O . TYR A 1 102 ? -9.320 -23.597 -31.922 1.00 42.22 102 TYR A O 1
ATOM 765 N N . GLY A 1 103 ? -9.693 -21.389 -31.940 1.00 40.12 103 GLY A N 1
ATOM 766 C CA . GLY A 1 103 ? -10.306 -21.303 -33.255 1.00 40.12 103 GLY A CA 1
ATOM 767 C C . GLY A 1 103 ? -10.091 -19.894 -33.773 1.00 40.12 103 GLY A C 1
ATOM 768 O O . GLY A 1 103 ? -10.929 -19.042 -33.532 1.00 40.12 103 GLY A O 1
ATOM 769 N N . TYR A 1 104 ? -8.948 -19.679 -34.431 1.00 35.34 104 TYR A N 1
ATOM 770 C CA . TYR A 1 104 ? -8.596 -18.453 -35.151 1.00 35.34 104 TYR A CA 1
ATOM 771 C C . TYR A 1 104 ? -8.654 -17.159 -34.312 1.00 35.34 104 TYR A C 1
ATOM 773 O O . TYR A 1 104 ? -9.675 -16.485 -34.224 1.00 35.34 104 TYR A O 1
ATOM 781 N N . LEU A 1 105 ? -7.493 -16.742 -33.789 1.00 43.44 105 LEU A N 1
ATOM 782 C CA . LEU A 1 105 ? -7.186 -15.312 -33.707 1.00 43.44 105 LEU A CA 1
ATOM 783 C C . LEU A 1 105 ? -7.115 -14.801 -35.161 1.00 43.44 105 LEU A C 1
ATOM 785 O O . LEU A 1 105 ? -6.038 -14.726 -35.750 1.00 43.44 105 LEU A O 1
ATOM 789 N N . GLU A 1 106 ? -8.265 -14.521 -35.779 1.00 39.62 106 GLU A N 1
ATOM 790 C CA . GLU A 1 106 ? -8.290 -13.418 -36.732 1.00 39.62 106 GLU A CA 1
ATOM 791 C C . GLU A 1 106 ? -7.982 -12.174 -35.908 1.00 39.62 106 GLU A C 1
ATOM 793 O O . GLU A 1 106 ? -8.538 -11.976 -34.828 1.00 39.62 106 GLU A O 1
ATOM 798 N N . GLU A 1 107 ? -6.992 -11.425 -36.371 1.00 45.69 107 GLU A N 1
ATOM 799 C CA . GLU A 1 107 ? -6.587 -10.138 -35.836 1.00 45.69 107 GLU A CA 1
ATOM 800 C C . GLU A 1 107 ? -7.848 -9.353 -35.449 1.00 45.69 107 GLU A C 1
ATOM 802 O O . GLU A 1 107 ? -8.613 -8.966 -36.332 1.00 45.69 107 GLU A O 1
ATOM 807 N N . GLU A 1 108 ? -8.092 -9.147 -34.145 1.00 42.09 108 GLU A N 1
ATOM 808 C CA . GLU A 1 108 ? -9.018 -8.106 -33.694 1.00 42.09 108 GLU A CA 1
ATOM 809 C C . GLU A 1 108 ? -8.482 -6.826 -34.326 1.00 42.09 108 GLU A C 1
ATOM 811 O O . GLU A 1 108 ? -7.486 -6.244 -33.885 1.00 42.09 108 GLU A O 1
ATOM 816 N N . THR A 1 109 ? -9.076 -6.462 -35.458 1.00 54.19 109 THR A N 1
ATOM 817 C CA . THR A 1 109 ? -8.690 -5.267 -36.183 1.00 54.19 109 THR A CA 1
ATOM 818 C C . THR A 1 109 ? -8.842 -4.098 -35.221 1.00 54.19 109 THR A C 1
ATOM 820 O O . THR A 1 109 ? -9.736 -4.091 -34.371 1.00 54.19 109 THR A O 1
ATOM 823 N N . GLU A 1 110 ? -7.981 -3.085 -35.331 1.00 51.38 110 GLU A N 1
ATOM 824 C CA . GLU A 1 110 ? -8.058 -1.893 -34.472 1.00 51.38 110 GLU A CA 1
ATOM 825 C C . GLU A 1 110 ? -9.474 -1.274 -34.441 1.00 51.38 110 GLU A C 1
ATOM 827 O O . GLU A 1 110 ? -9.820 -0.589 -33.482 1.00 51.38 110 GLU A O 1
ATOM 832 N N . ALA A 1 111 ? -10.311 -1.582 -35.441 1.00 51.97 111 ALA A N 1
ATOM 833 C CA . ALA A 1 111 ? -11.728 -1.254 -35.522 1.00 51.97 111 ALA A CA 1
ATOM 834 C C . ALA A 1 111 ? -12.602 -1.880 -34.416 1.00 51.97 111 ALA A C 1
ATOM 836 O O . ALA A 1 111 ? -13.433 -1.167 -33.860 1.00 51.97 111 ALA A O 1
ATOM 837 N N . ASP A 1 112 ? -12.413 -3.150 -34.043 1.00 53.28 112 ASP A N 1
ATOM 838 C CA . ASP A 1 112 ? -13.213 -3.784 -32.976 1.00 53.28 112 ASP A CA 1
ATOM 839 C C . ASP A 1 112 ? -12.814 -3.270 -31.591 1.00 53.28 112 ASP A C 1
ATOM 841 O O . ASP A 1 112 ? -13.652 -3.076 -30.703 1.00 53.28 112 ASP A O 1
ATOM 845 N N . ARG A 1 113 ? -11.529 -2.945 -31.425 1.00 57.88 113 ARG A N 1
ATOM 846 C CA . ARG A 1 113 ? -11.031 -2.304 -30.209 1.00 57.88 113 ARG A CA 1
ATOM 847 C C . ARG A 1 113 ? -11.553 -0.868 -30.081 1.00 57.88 113 ARG A C 1
ATOM 849 O O . ARG A 1 113 ? -11.976 -0.484 -28.991 1.00 57.88 113 ARG A O 1
ATOM 856 N N . LEU A 1 114 ? -11.603 -0.116 -31.187 1.00 58.69 114 LEU A N 1
ATOM 857 C CA . LEU A 1 114 ? -12.229 1.211 -31.235 1.00 58.69 114 LEU A CA 1
ATOM 858 C C . LEU A 1 114 ? -13.738 1.148 -30.975 1.00 58.69 114 LEU A C 1
ATOM 860 O O . LEU A 1 114 ? -14.252 1.998 -30.258 1.00 58.69 114 LEU A O 1
ATOM 864 N N . ALA A 1 115 ? -14.443 0.148 -31.511 1.00 64.75 115 ALA A N 1
ATOM 865 C CA . ALA A 1 115 ? -15.889 0.008 -31.344 1.00 64.75 115 ALA A CA 1
ATOM 866 C C . ALA A 1 115 ? -16.280 -0.277 -29.886 1.00 64.75 115 ALA A C 1
ATOM 868 O O . ALA A 1 115 ? -17.283 0.243 -29.396 1.00 64.75 115 ALA A O 1
ATOM 869 N N . ARG A 1 116 ? -15.465 -1.049 -29.154 1.00 61.44 116 ARG A N 1
ATOM 870 C CA . ARG A 1 116 ? -15.637 -1.237 -27.704 1.00 61.44 116 ARG A CA 1
ATOM 871 C C . ARG A 1 116 ? -15.341 0.035 -26.915 1.00 61.44 116 ARG A C 1
ATOM 873 O O . ARG A 1 116 ? -16.104 0.373 -26.015 1.00 61.44 116 ARG A O 1
ATOM 880 N N . GLU A 1 117 ? -14.277 0.752 -27.271 1.00 59.12 117 GLU A N 1
ATOM 881 C CA . GLU A 1 117 ? -13.915 2.013 -26.612 1.00 59.12 117 GLU A CA 1
ATOM 882 C C . GLU A 1 117 ? -14.950 3.124 -26.894 1.00 59.12 117 GLU A C 1
ATOM 884 O O . GLU A 1 117 ? -15.203 3.966 -26.036 1.00 59.12 117 GLU A O 1
ATOM 889 N N . GLU A 1 118 ? -15.608 3.095 -28.057 1.00 59.28 118 GLU A N 1
ATOM 890 C CA . GLU A 1 118 ? -16.723 3.977 -28.424 1.00 59.28 118 GLU A CA 1
ATOM 891 C C . GLU A 1 118 ? -18.042 3.572 -27.744 1.00 59.28 118 GLU A C 1
ATOM 893 O O . GLU A 1 118 ? -18.816 4.446 -27.355 1.00 59.28 118 GLU A O 1
ATOM 898 N N . ALA A 1 119 ? -18.276 2.275 -27.515 1.00 61.53 119 ALA A N 1
ATOM 899 C CA . ALA A 1 119 ? -19.436 1.783 -26.767 1.00 61.53 119 ALA A CA 1
ATOM 900 C C . ALA A 1 119 ? -19.337 2.048 -25.251 1.00 61.53 119 ALA A C 1
ATOM 902 O O . ALA A 1 119 ? -20.353 2.312 -24.608 1.00 61.53 119 ALA A O 1
ATOM 903 N N . GLU A 1 120 ? -18.130 2.014 -24.674 1.00 58.19 120 GLU A N 1
ATOM 904 C CA . GLU A 1 120 ? -17.877 2.394 -23.272 1.00 58.19 120 GLU A CA 1
ATOM 905 C C . GLU A 1 120 ? -17.749 3.910 -23.066 1.00 58.19 120 GLU A C 1
ATOM 907 O O . GLU A 1 120 ? -17.804 4.400 -21.931 1.00 58.19 120 GLU A O 1
ATOM 912 N N . ARG A 1 121 ? -17.607 4.687 -24.145 1.00 54.03 121 ARG A N 1
ATOM 913 C CA . ARG A 1 121 ? -17.608 6.145 -24.073 1.00 54.03 121 ARG A CA 1
ATOM 914 C C . ARG A 1 121 ? -19.008 6.621 -23.695 1.00 54.03 121 ARG A C 1
ATOM 916 O O . ARG A 1 121 ? -19.919 6.664 -24.518 1.00 54.03 121 ARG A O 1
ATOM 923 N N . ALA A 1 122 ? -19.171 7.007 -22.430 1.00 55.62 122 ALA A N 1
ATOM 924 C CA . ALA A 1 122 ? -20.387 7.656 -21.954 1.00 55.62 122 ALA A CA 1
ATOM 925 C C . ALA A 1 122 ? -20.782 8.796 -22.916 1.00 55.62 122 ALA A C 1
ATOM 927 O O . ALA A 1 122 ? -19.901 9.532 -23.373 1.00 55.62 122 ALA A O 1
ATOM 928 N N . PRO A 1 123 ? -22.080 8.959 -23.242 1.00 54.69 123 PRO A N 1
ATOM 929 C CA . PRO A 1 123 ? -22.515 9.939 -24.229 1.00 54.69 123 PRO A CA 1
ATOM 930 C C . PRO A 1 123 ? -21.982 11.323 -23.849 1.00 54.69 123 PRO A C 1
ATOM 932 O O . PRO A 1 123 ? -22.206 11.765 -22.725 1.00 54.69 123 PRO A O 1
ATOM 935 N N . ASP A 1 124 ? -21.324 12.023 -24.783 1.00 54.91 124 ASP A N 1
ATOM 936 C CA . ASP A 1 124 ? -20.614 13.303 -24.554 1.00 54.91 124 ASP A CA 1
ATOM 937 C C . ASP A 1 124 ? -21.469 14.381 -23.844 1.00 54.91 124 ASP A C 1
ATOM 939 O O . ASP A 1 124 ? -20.945 15.323 -23.251 1.00 54.91 124 ASP A O 1
ATOM 943 N N . LYS A 1 125 ? -22.799 14.230 -23.842 1.00 54.34 125 LYS A N 1
ATOM 944 C CA . LYS A 1 125 ? -23.737 15.062 -23.069 1.00 54.34 125 LYS A CA 1
ATOM 945 C C . LYS A 1 125 ? -23.525 14.976 -21.550 1.00 54.34 125 LYS A C 1
ATOM 947 O O . LYS A 1 125 ? -23.854 15.931 -20.857 1.00 54.34 125 LYS A O 1
ATOM 952 N N . ALA A 1 126 ? -22.988 13.867 -21.039 1.00 53.06 126 ALA A N 1
ATOM 953 C CA . ALA A 1 126 ? -22.676 13.662 -19.624 1.00 53.06 126 ALA A CA 1
ATOM 954 C C . ALA A 1 126 ? -21.332 14.290 -19.205 1.00 53.06 126 ALA A C 1
ATOM 956 O O . ALA A 1 126 ? -21.095 14.486 -18.017 1.00 53.06 126 ALA A O 1
ATOM 957 N N . LEU A 1 127 ? -20.470 14.637 -20.169 1.00 52.25 127 LEU A N 1
ATOM 958 C CA . LEU A 1 127 ? -19.150 15.233 -19.931 1.00 52.25 127 LEU A CA 1
ATOM 959 C C . LEU A 1 127 ? -19.111 16.743 -20.219 1.00 52.25 127 LEU A C 1
ATOM 961 O O . LEU A 1 127 ? -18.044 17.354 -20.268 1.00 52.25 127 LEU A O 1
ATOM 965 N N . GLN A 1 128 ? -20.267 17.352 -20.475 1.00 60.81 128 GLN A N 1
ATOM 966 C CA . GLN A 1 128 ? -20.361 18.752 -20.854 1.00 60.81 128 GLN A CA 1
ATOM 967 C C . GLN A 1 128 ? -20.605 19.602 -19.599 1.00 60.81 128 GLN A C 1
ATOM 969 O O . GLN A 1 128 ? -21.635 19.463 -18.941 1.00 60.81 128 GLN A O 1
ATOM 974 N N . ASP A 1 129 ? -19.650 20.477 -19.257 1.00 61.97 129 ASP A N 1
ATOM 975 C CA . ASP A 1 129 ? -19.713 21.301 -18.042 1.00 61.97 129 ASP A CA 1
ATOM 976 C C . ASP A 1 129 ? -21.015 22.132 -18.020 1.00 61.97 129 ASP A C 1
ATOM 978 O O . ASP A 1 129 ? -21.223 22.987 -18.894 1.00 61.97 129 ASP A O 1
ATOM 982 N N . PRO A 1 130 ? -21.903 21.939 -17.025 1.00 63.59 130 PRO A N 1
ATOM 983 C CA . PRO A 1 130 ? -23.166 22.663 -16.947 1.00 63.59 130 PRO A CA 1
ATOM 984 C C . PRO A 1 130 ? -22.969 24.185 -16.884 1.00 63.59 130 PRO A C 1
ATOM 986 O O . PRO A 1 130 ? -23.868 24.933 -17.270 1.00 63.59 130 PRO A O 1
ATOM 989 N N . ARG A 1 131 ? -21.804 24.691 -16.458 1.00 66.75 131 ARG A N 1
ATOM 990 C CA . ARG A 1 131 ? -21.506 26.136 -16.428 1.00 66.75 131 ARG A CA 1
ATOM 991 C C . ARG A 1 131 ? -21.381 26.749 -17.825 1.00 66.75 131 ARG A C 1
ATOM 993 O O . ARG A 1 131 ? -21.654 27.940 -17.965 1.00 66.75 131 ARG A O 1
ATOM 1000 N N . GLN A 1 132 ? -21.053 25.943 -18.836 1.00 71.25 132 GLN A N 1
ATOM 1001 C CA . GLN A 1 132 ? -20.952 26.356 -20.241 1.00 71.25 132 GLN A CA 1
ATOM 1002 C C . GLN A 1 132 ? -22.316 26.370 -20.958 1.00 71.25 132 GLN A C 1
ATOM 1004 O O . GLN A 1 132 ? -22.434 26.901 -22.060 1.00 71.25 132 GLN A O 1
ATOM 1009 N N . MET A 1 133 ? -23.374 25.825 -20.342 1.00 71.69 133 MET A N 1
ATOM 1010 C CA . MET A 1 133 ? -24.717 25.776 -20.929 1.00 71.69 133 MET A CA 1
ATOM 1011 C C . MET A 1 133 ? -25.611 26.952 -20.497 1.00 71.69 133 MET A C 1
ATOM 1013 O O . MET A 1 133 ? -25.533 27.482 -19.375 1.00 71.69 133 MET A O 1
ATOM 1017 N N . SER A 1 134 ? -26.562 27.325 -21.364 1.00 77.06 134 SER A N 1
ATOM 1018 C CA . SER A 1 134 ? -27.591 28.317 -21.020 1.00 77.06 134 SER A CA 1
ATOM 1019 C C . SER A 1 134 ? -28.450 27.839 -19.837 1.00 77.06 134 SER A C 1
ATOM 1021 O O . SER A 1 134 ? -28.655 26.641 -19.636 1.00 77.06 134 SER A O 1
ATOM 1023 N N . LYS A 1 135 ? -28.992 28.767 -19.032 1.00 73.94 135 LYS A N 1
ATOM 1024 C CA . LYS A 1 135 ? -29.779 28.428 -17.823 1.00 73.94 135 LYS A CA 1
ATOM 1025 C C . LYS A 1 135 ? -30.957 27.479 -18.111 1.00 73.94 135 LYS A C 1
ATOM 1027 O O . LYS A 1 135 ? -31.265 26.622 -17.288 1.00 73.94 135 LYS A O 1
ATOM 1032 N N . LYS A 1 136 ? -31.591 27.607 -19.284 1.00 74.88 136 LYS A N 1
ATOM 1033 C CA . LYS A 1 136 ? -32.702 26.739 -19.714 1.00 74.88 136 LYS A CA 1
ATOM 1034 C C . LYS A 1 136 ? -32.235 25.321 -20.063 1.00 74.88 136 LYS A C 1
ATOM 1036 O O . LYS A 1 136 ? -32.922 24.363 -19.734 1.00 74.88 136 LYS A O 1
ATOM 1041 N N . GLN A 1 137 ? -31.064 25.188 -20.685 1.00 72.56 137 GLN A N 1
ATOM 1042 C CA . GLN A 1 137 ? -30.478 23.887 -21.023 1.00 72.56 137 GLN A CA 1
ATOM 1043 C C . GLN A 1 137 ? -29.965 23.157 -19.783 1.00 72.56 137 GLN A C 1
ATOM 1045 O O . GLN A 1 137 ? -30.235 21.972 -19.646 1.00 72.56 137 GLN A O 1
ATOM 1050 N N . ARG A 1 138 ? -29.339 23.873 -18.836 1.00 71.50 138 ARG A N 1
ATOM 1051 C CA . ARG A 1 138 ? -28.950 23.304 -17.535 1.00 71.50 138 ARG A CA 1
ATOM 1052 C C . ARG A 1 138 ? -30.127 22.685 -16.804 1.00 71.50 138 ARG A C 1
ATOM 1054 O O . ARG A 1 138 ? -30.042 21.543 -16.383 1.00 71.50 138 ARG A O 1
ATOM 1061 N N . LYS A 1 139 ? -31.230 23.432 -16.678 1.00 72.31 139 LYS A N 1
ATOM 1062 C CA . LYS A 1 139 ? -32.417 22.952 -15.963 1.00 72.31 139 LYS A CA 1
ATOM 1063 C C . LYS A 1 139 ? -32.970 21.678 -16.604 1.00 72.31 139 LYS A C 1
ATOM 1065 O O . LYS A 1 139 ? -33.230 20.730 -15.887 1.00 72.31 139 LYS A O 1
ATOM 1070 N N . LYS A 1 140 ? -33.056 21.634 -17.938 1.00 75.88 140 LYS A N 1
ATOM 1071 C CA . LYS A 1 140 ? -33.533 20.460 -18.685 1.00 75.88 140 LYS A CA 1
ATOM 1072 C C . LYS A 1 140 ? -32.572 19.263 -18.626 1.00 75.88 140 LYS A C 1
ATOM 1074 O O . LYS A 1 140 ? -33.026 18.131 -18.670 1.00 75.88 140 LYS A O 1
ATOM 1079 N N . ALA A 1 141 ? -31.263 19.504 -18.546 1.00 64.56 141 ALA A N 1
ATOM 1080 C CA . ALA A 1 141 ? -30.249 18.455 -18.418 1.00 64.56 141 ALA A CA 1
ATOM 1081 C C . ALA A 1 141 ? -30.145 17.884 -16.992 1.00 64.56 141 ALA A C 1
ATOM 1083 O O . ALA A 1 141 ? -29.653 16.780 -16.824 1.00 64.56 141 ALA A O 1
ATOM 1084 N N . LEU A 1 142 ? -30.601 18.632 -15.982 1.00 65.62 142 LEU A N 1
ATOM 1085 C CA . LEU A 1 142 ? -30.654 18.214 -14.575 1.00 65.62 142 LEU A CA 1
ATOM 1086 C C . LEU A 1 142 ? -32.016 17.614 -14.181 1.00 65.62 142 LEU A C 1
ATOM 1088 O O . LEU A 1 142 ? -32.146 17.022 -13.115 1.00 65.62 142 LEU A O 1
ATOM 1092 N N . GLU A 1 143 ? -33.047 17.784 -15.009 1.00 66.44 143 GLU A N 1
ATOM 1093 C CA . GLU A 1 143 ? -34.404 17.312 -14.730 1.00 66.44 143 GLU A CA 1
ATOM 1094 C C . GLU A 1 143 ? -34.490 15.799 -14.986 1.00 66.44 143 GLU A C 1
ATOM 1096 O O . GLU A 1 143 ? -34.435 15.347 -16.127 1.00 66.44 143 GLU A O 1
ATOM 1101 N N . GLY A 1 144 ? -34.579 15.016 -13.905 1.00 64.06 144 GLY A N 1
ATOM 1102 C CA . GLY A 1 144 ? -34.622 13.548 -13.953 1.00 64.06 144 GLY A CA 1
ATOM 1103 C C . GLY A 1 144 ? -33.255 12.855 -13.966 1.00 64.06 144 GLY A C 1
ATOM 1104 O O . GLY A 1 144 ? -33.207 11.636 -14.103 1.00 64.06 144 GLY A O 1
ATOM 1105 N N . VAL A 1 145 ? -32.155 13.602 -13.815 1.00 63.69 145 VAL A N 1
ATOM 1106 C CA . VAL A 1 145 ? -30.804 13.035 -13.703 1.00 63.69 145 VAL A CA 1
ATOM 1107 C C . VAL A 1 145 ? -30.439 12.890 -12.232 1.00 63.69 145 VAL A C 1
ATOM 1109 O O . VAL A 1 145 ? -30.387 13.875 -11.496 1.00 63.69 145 VAL A O 1
ATOM 1112 N N . ASP A 1 146 ? -30.194 11.651 -11.811 1.00 69.75 146 ASP A N 1
ATOM 1113 C CA . ASP A 1 146 ? -29.716 11.340 -10.469 1.00 69.75 146 ASP A CA 1
ATOM 1114 C C . ASP A 1 146 ? -28.305 11.912 -10.271 1.00 69.75 146 ASP A C 1
ATOM 1116 O O . ASP A 1 146 ? -27.329 11.458 -10.870 1.00 69.75 146 ASP A O 1
ATOM 1120 N N . LEU A 1 147 ? -28.215 12.946 -9.433 1.00 67.06 147 LEU A N 1
ATOM 1121 C CA . LEU A 1 147 ? -26.984 13.682 -9.155 1.00 67.06 147 LEU A CA 1
ATOM 1122 C C . LEU A 1 147 ? -25.921 12.826 -8.457 1.00 67.06 147 LEU A C 1
ATOM 1124 O O . LEU A 1 147 ? -24.741 13.161 -8.538 1.00 67.06 147 LEU A O 1
ATOM 1128 N N . LEU A 1 148 ? -26.328 11.744 -7.787 1.00 68.25 148 LEU A N 1
ATOM 1129 C CA . LEU A 1 148 ? -25.426 10.805 -7.116 1.00 68.25 148 LEU A CA 1
ATOM 1130 C C . LEU A 1 148 ? -24.870 9.750 -8.080 1.00 68.25 148 LEU A C 1
ATOM 1132 O O . LEU A 1 148 ? -23.787 9.223 -7.844 1.00 68.25 148 LEU A O 1
ATOM 1136 N N . ALA A 1 149 ? -25.575 9.483 -9.183 1.00 68.06 149 ALA A N 1
ATOM 1137 C CA . ALA A 1 149 ? -25.125 8.595 -10.254 1.00 68.06 149 ALA A CA 1
ATOM 1138 C C . ALA A 1 149 ? -24.265 9.314 -11.311 1.00 68.06 149 ALA A C 1
ATOM 1140 O O . ALA A 1 149 ? -23.795 8.685 -12.263 1.00 68.06 149 ALA A O 1
ATOM 1141 N N . LEU A 1 150 ? -24.057 10.632 -11.177 1.00 65.62 150 LEU A N 1
ATOM 1142 C CA . LEU A 1 150 ? -23.214 11.381 -12.100 1.00 65.62 150 LEU A CA 1
ATOM 1143 C C . LEU A 1 150 ? -21.745 10.949 -11.961 1.00 65.62 150 LEU A C 1
ATOM 1145 O O . LEU A 1 150 ? -21.208 10.929 -10.850 1.00 65.62 150 LEU A O 1
ATOM 1149 N N . PRO A 1 151 ? -21.058 10.648 -13.079 1.00 66.50 151 PRO A N 1
ATOM 1150 C CA . PRO A 1 151 ? -19.645 10.326 -13.035 1.00 66.50 151 PRO A CA 1
ATOM 1151 C C . PRO A 1 151 ? -18.865 11.502 -12.448 1.00 66.50 151 PRO A C 1
ATOM 1153 O O . PRO A 1 151 ? -19.048 12.656 -12.842 1.00 66.50 151 PRO A O 1
ATOM 1156 N N . ASN A 1 152 ? -17.976 11.206 -11.498 1.00 74.12 152 ASN A N 1
ATOM 1157 C CA . ASN A 1 152 ? -17.116 12.213 -10.895 1.00 74.12 152 ASN A CA 1
ATOM 1158 C C . ASN A 1 152 ? -16.190 12.800 -11.970 1.00 74.12 152 ASN A C 1
ATOM 1160 O O . ASN A 1 152 ? -15.188 12.192 -12.352 1.00 74.12 152 ASN A O 1
ATOM 1164 N N . LEU A 1 153 ? -16.527 14.000 -12.444 1.00 69.06 153 LEU A N 1
ATOM 1165 C CA . LEU A 1 153 ? -15.787 14.694 -13.494 1.00 69.06 153 LEU A CA 1
ATOM 1166 C C . LEU A 1 153 ? -14.325 14.941 -13.097 1.00 69.06 153 LEU A C 1
ATOM 1168 O O . LEU A 1 153 ? -13.455 14.913 -13.962 1.00 69.06 153 LEU A O 1
ATOM 1172 N N . ASN A 1 154 ? -14.018 15.078 -11.800 1.00 76.38 154 ASN A N 1
ATOM 1173 C CA . ASN A 1 154 ? -12.632 15.207 -11.342 1.00 76.38 154 ASN A CA 1
ATOM 1174 C C . ASN A 1 154 ? -11.823 13.941 -11.644 1.00 76.38 154 ASN A C 1
ATOM 1176 O O . ASN A 1 154 ? -10.679 14.045 -12.079 1.00 76.38 154 ASN A O 1
ATOM 1180 N N . LYS A 1 155 ? -12.422 12.754 -11.484 1.00 77.75 155 LYS A N 1
ATOM 1181 C CA . LYS A 1 155 ? -11.774 11.484 -11.834 1.00 77.75 155 LYS A CA 1
ATOM 1182 C C . LYS A 1 155 ? -11.525 11.402 -13.341 1.00 77.75 155 LYS A C 1
ATOM 1184 O O . LYS A 1 155 ? -10.401 11.153 -13.752 1.00 77.75 155 LYS A O 1
ATOM 1189 N N . ALA A 1 156 ? -12.527 11.729 -14.159 1.00 75.94 156 ALA A N 1
ATOM 1190 C CA . ALA A 1 156 ? -12.384 11.736 -15.616 1.00 75.94 156 ALA A CA 1
ATOM 1191 C C . ALA A 1 156 ? -11.300 12.719 -16.106 1.00 75.94 156 ALA A C 1
ATOM 1193 O O . ALA A 1 156 ? -10.552 12.406 -17.031 1.00 75.94 156 ALA A O 1
ATOM 1194 N N . HIS A 1 157 ? -11.171 13.890 -15.472 1.00 73.44 157 HIS A N 1
ATOM 1195 C CA . HIS A 1 157 ? -10.103 14.845 -15.777 1.00 73.44 157 HIS A CA 1
ATOM 1196 C C . HIS A 1 157 ? -8.715 14.324 -15.394 1.00 73.44 157 HIS A C 1
ATOM 1198 O O . HIS A 1 157 ? -7.769 14.505 -16.163 1.00 73.44 157 HIS A O 1
ATOM 1204 N N . VAL A 1 158 ? -8.587 13.667 -14.238 1.00 77.50 158 VAL A N 1
ATOM 1205 C CA . VAL A 1 158 ? -7.328 13.047 -13.800 1.00 77.50 158 VAL A CA 1
ATOM 1206 C C . VAL A 1 158 ? -6.941 11.903 -14.738 1.00 77.50 158 VAL A C 1
ATOM 1208 O O . VAL A 1 158 ? -5.812 11.883 -15.225 1.00 77.50 158 VAL A O 1
ATOM 1211 N N . ASP A 1 159 ? -7.886 11.030 -15.086 1.00 77.12 159 ASP A N 1
ATOM 1212 C CA . ASP A 1 159 ? -7.667 9.908 -16.002 1.00 77.12 159 ASP A CA 1
ATOM 1213 C C . ASP A 1 159 ? -7.277 10.401 -17.409 1.00 77.12 159 ASP A C 1
ATOM 1215 O O . ASP A 1 159 ? -6.354 9.874 -18.035 1.00 77.12 159 ASP A O 1
ATOM 1219 N N . ALA A 1 160 ? -7.926 11.459 -17.911 1.00 77.94 160 ALA A N 1
ATOM 1220 C CA . ALA A 1 160 ? -7.582 12.072 -19.193 1.00 77.94 160 ALA A CA 1
ATOM 1221 C C . ALA A 1 160 ? -6.184 12.717 -19.174 1.00 77.94 160 ALA A C 1
ATOM 1223 O O . ALA A 1 160 ? -5.410 12.546 -20.120 1.00 77.94 160 ALA A O 1
ATOM 1224 N N . ALA A 1 161 ? -5.834 13.422 -18.093 1.00 80.81 161 ALA A N 1
ATOM 1225 C CA . ALA A 1 161 ? -4.507 14.007 -17.920 1.00 80.81 161 ALA A CA 1
ATOM 1226 C C . ALA A 1 161 ? -3.420 12.924 -17.822 1.00 80.81 161 ALA A C 1
ATOM 1228 O O . ALA A 1 161 ? -2.333 13.074 -18.386 1.00 80.81 161 ALA A O 1
ATOM 1229 N N . GLU A 1 162 ? -3.707 11.806 -17.156 1.00 86.44 162 GLU A N 1
ATOM 1230 C CA . GLU A 1 162 ? -2.788 10.678 -17.065 1.00 86.44 162 GLU A CA 1
ATOM 1231 C C . GLU A 1 162 ? -2.611 9.975 -18.419 1.00 86.44 162 GLU A C 1
ATOM 1233 O O . GLU A 1 162 ? -1.476 9.724 -18.834 1.00 86.44 162 GLU A O 1
ATOM 1238 N N . LYS A 1 163 ? -3.700 9.736 -19.164 1.00 87.69 163 LYS A N 1
ATOM 1239 C CA . LYS A 1 163 ? -3.635 9.207 -20.538 1.00 87.69 163 LYS A CA 1
ATOM 1240 C C . LYS A 1 163 ? -2.778 10.098 -21.441 1.00 87.69 163 LYS A C 1
ATOM 1242 O O . LYS A 1 163 ? -1.926 9.583 -22.165 1.00 87.69 163 LYS A O 1
ATOM 1247 N N . GLN A 1 164 ? -2.926 11.423 -21.355 1.00 88.06 164 GLN A N 1
ATOM 1248 C CA . GLN A 1 164 ? -2.083 12.364 -22.103 1.00 88.06 164 GLN A CA 1
ATOM 1249 C C . GLN A 1 164 ? -0.606 12.272 -21.704 1.00 88.06 164 GLN A C 1
ATOM 1251 O O . GLN A 1 164 ? 0.261 12.251 -22.579 1.00 88.06 164 GLN A O 1
ATOM 1256 N N . ARG A 1 165 ? -0.298 12.162 -20.404 1.00 89.62 165 ARG A N 1
ATOM 1257 C CA . ARG A 1 165 ? 1.085 11.974 -19.933 1.00 89.62 165 ARG A CA 1
ATOM 1258 C C . ARG A 1 165 ? 1.689 10.673 -20.455 1.00 89.62 165 ARG A C 1
ATOM 1260 O O . ARG A 1 165 ? 2.795 10.698 -20.988 1.00 89.62 165 ARG A O 1
ATOM 1267 N N . ARG A 1 166 ? 0.956 9.558 -20.375 1.00 87.69 166 ARG A N 1
ATOM 1268 C CA . ARG A 1 166 ? 1.410 8.257 -20.892 1.00 87.69 166 ARG A CA 1
ATOM 1269 C C . ARG A 1 166 ? 1.640 8.297 -22.404 1.00 87.69 166 ARG A C 1
ATOM 1271 O O . ARG A 1 166 ? 2.675 7.820 -22.865 1.00 87.69 166 ARG A O 1
ATOM 1278 N N . ALA A 1 167 ? 0.739 8.919 -23.167 1.00 90.31 167 ALA A N 1
ATOM 1279 C CA . ALA A 1 167 ? 0.896 9.090 -24.612 1.00 90.31 167 ALA A CA 1
ATOM 1280 C C . ALA A 1 167 ? 2.124 9.953 -24.964 1.00 90.31 167 ALA A C 1
ATOM 1282 O O . ALA A 1 167 ? 2.910 9.591 -25.844 1.00 90.31 167 ALA A O 1
ATOM 1283 N N . ALA A 1 168 ? 2.352 11.050 -24.234 1.00 87.31 168 ALA A N 1
ATOM 1284 C CA . ALA A 1 168 ? 3.533 11.890 -24.415 1.00 87.31 168 ALA A CA 1
ATOM 1285 C C . ALA A 1 168 ? 4.831 11.116 -24.121 1.00 87.31 168 ALA A C 1
ATOM 1287 O O . ALA A 1 168 ? 5.754 11.137 -24.938 1.00 87.31 168 ALA A O 1
ATOM 1288 N N . SER A 1 169 ? 4.888 10.360 -23.020 1.00 89.94 169 SER A N 1
ATOM 1289 C CA . SER A 1 169 ? 6.040 9.512 -22.685 1.00 89.94 169 SER A CA 1
ATOM 1290 C C . SER A 1 169 ? 6.289 8.414 -23.725 1.00 89.94 169 SER A C 1
ATOM 1292 O O . SER A 1 169 ? 7.437 8.190 -24.110 1.00 89.94 169 SER A O 1
ATOM 1294 N N . ALA A 1 170 ? 5.232 7.769 -24.230 1.00 90.12 170 ALA A N 1
ATOM 1295 C CA . ALA A 1 170 ? 5.341 6.755 -25.277 1.00 90.12 170 ALA A CA 1
ATOM 1296 C C . ALA A 1 170 ? 5.889 7.346 -26.585 1.00 90.12 170 ALA A C 1
ATOM 1298 O O . ALA A 1 170 ? 6.820 6.792 -27.173 1.00 90.12 170 ALA A O 1
ATOM 1299 N N . SER A 1 171 ? 5.377 8.507 -27.004 1.00 88.81 171 SER A N 1
ATOM 1300 C CA . SER A 1 171 ? 5.847 9.192 -28.214 1.00 88.81 171 SER A CA 1
ATOM 1301 C C . SER A 1 171 ? 7.318 9.624 -28.103 1.00 88.81 171 SER A C 1
ATOM 1303 O O . SER A 1 171 ? 8.099 9.420 -29.034 1.00 88.81 171 SER A O 1
ATOM 1305 N N . ALA A 1 172 ? 7.747 10.121 -26.936 1.00 89.81 172 ALA A N 1
ATOM 1306 C CA . ALA A 1 172 ? 9.143 10.464 -26.670 1.00 89.81 172 ALA A CA 1
ATOM 1307 C C . ALA A 1 172 ? 10.068 9.233 -26.707 1.00 89.81 172 ALA A C 1
ATOM 1309 O O . ALA A 1 172 ? 11.160 9.293 -27.279 1.00 89.81 172 ALA A O 1
ATOM 1310 N N . ALA A 1 173 ? 9.629 8.100 -26.147 1.00 90.94 173 ALA A N 1
ATOM 1311 C CA . ALA A 1 173 ? 10.378 6.846 -26.194 1.00 90.94 173 ALA A CA 1
ATOM 1312 C C . ALA A 1 173 ? 10.520 6.313 -27.630 1.00 90.94 173 ALA A C 1
ATOM 1314 O O . ALA A 1 173 ? 11.614 5.911 -28.035 1.00 90.94 173 ALA A O 1
ATOM 1315 N N . GLN A 1 174 ? 9.448 6.367 -28.426 1.00 90.38 174 GLN A N 1
ATOM 1316 C CA . GLN A 1 174 ? 9.481 5.992 -29.842 1.00 90.38 174 GLN A CA 1
ATOM 1317 C C . GLN A 1 174 ? 10.408 6.906 -30.653 1.00 90.38 174 GLN A C 1
ATOM 1319 O O . GLN A 1 174 ? 11.214 6.413 -31.440 1.00 90.38 174 GLN A O 1
ATOM 1324 N N . ALA A 1 175 ? 10.369 8.220 -30.414 1.00 90.88 175 ALA A N 1
ATOM 1325 C CA . ALA A 1 175 ? 11.260 9.173 -31.070 1.00 90.88 175 ALA A CA 1
ATOM 1326 C C . ALA A 1 175 ? 12.738 8.916 -30.730 1.00 90.88 175 ALA A C 1
ATOM 1328 O O . ALA A 1 175 ? 13.593 8.989 -31.614 1.00 90.88 175 ALA A O 1
ATOM 1329 N N . LYS A 1 176 ? 13.049 8.569 -29.473 1.00 93.69 176 LYS A N 1
ATOM 1330 C CA . LYS A 1 176 ? 14.407 8.174 -29.071 1.00 93.69 176 LYS A CA 1
ATOM 1331 C C . LYS A 1 176 ? 14.842 6.889 -29.776 1.00 93.69 176 LYS A C 1
ATOM 1333 O O . LYS A 1 176 ? 15.907 6.870 -30.383 1.00 93.69 176 LYS A O 1
ATOM 1338 N N . LYS A 1 177 ? 13.989 5.860 -29.783 1.00 92.12 177 LYS A N 1
ATOM 1339 C CA . LYS A 1 177 ? 14.261 4.592 -30.475 1.00 92.12 177 LYS A CA 1
ATOM 1340 C C . LYS A 1 177 ? 14.528 4.802 -31.971 1.00 92.12 177 LYS A C 1
ATOM 1342 O O . LYS A 1 177 ? 15.487 4.246 -32.495 1.00 92.12 177 LYS A O 1
ATOM 1347 N N . ALA A 1 178 ? 13.731 5.640 -32.635 1.00 91.38 178 ALA A N 1
ATOM 1348 C CA . ALA A 1 178 ? 13.909 5.961 -34.050 1.00 91.38 178 ALA A CA 1
ATOM 1349 C C . ALA A 1 178 ? 15.236 6.691 -34.330 1.00 91.38 178 ALA A C 1
ATOM 1351 O O . ALA A 1 178 ? 15.893 6.410 -35.333 1.00 91.38 178 ALA A O 1
ATOM 1352 N N . ARG A 1 179 ? 15.664 7.599 -33.439 1.00 93.00 179 ARG A N 1
ATOM 1353 C CA . ARG A 1 179 ? 16.975 8.266 -33.540 1.00 93.00 179 ARG A CA 1
ATOM 1354 C C . ARG A 1 179 ? 18.127 7.280 -33.354 1.00 93.00 179 ARG A C 1
ATOM 1356 O O . ARG A 1 179 ? 19.008 7.225 -34.207 1.00 93.00 179 ARG A O 1
ATOM 1363 N N . ASP A 1 180 ? 18.072 6.462 -32.307 1.00 93.81 180 ASP A N 1
ATOM 1364 C CA . ASP A 1 180 ? 19.110 5.470 -32.007 1.00 93.81 180 ASP A CA 1
ATOM 1365 C C . ASP A 1 180 ? 19.255 4.444 -33.148 1.00 93.81 180 ASP A C 1
ATOM 1367 O O . ASP A 1 180 ? 20.363 4.036 -33.506 1.00 93.81 180 ASP A O 1
ATOM 1371 N N . GLU A 1 181 ? 18.142 4.038 -33.765 1.00 92.88 181 GLU A N 1
ATOM 1372 C CA . GLU A 1 181 ? 18.147 3.138 -34.919 1.00 92.88 181 GLU A CA 1
ATOM 1373 C C . GLU A 1 181 ? 18.748 3.794 -36.170 1.00 92.88 181 GLU A C 1
ATOM 1375 O O . GLU A 1 181 ? 19.562 3.172 -36.861 1.00 92.88 181 GLU A O 1
ATOM 1380 N N . ALA A 1 182 ? 18.410 5.059 -36.437 1.00 94.00 182 ALA A N 1
ATOM 1381 C CA . ALA A 1 182 ? 18.989 5.814 -37.544 1.00 94.00 182 ALA A CA 1
ATOM 1382 C C . ALA A 1 182 ? 20.508 5.993 -37.386 1.00 94.00 182 ALA A C 1
ATOM 1384 O O . ALA A 1 182 ? 21.254 5.810 -38.352 1.00 94.00 182 ALA A O 1
ATOM 1385 N N . ASP A 1 183 ? 20.983 6.286 -36.175 1.00 93.88 183 ASP A N 1
ATOM 1386 C CA . ASP A 1 183 ? 22.413 6.440 -35.898 1.00 93.88 183 ASP A CA 1
ATOM 1387 C C . ASP A 1 183 ? 23.157 5.104 -35.993 1.00 93.88 183 ASP A C 1
ATOM 1389 O O . ASP A 1 183 ? 24.216 5.024 -36.623 1.00 93.88 183 ASP A O 1
ATOM 1393 N N . ARG A 1 184 ? 22.567 4.015 -35.483 1.00 92.56 184 ARG A N 1
ATOM 1394 C CA . ARG A 1 184 ? 23.120 2.663 -35.651 1.00 92.56 184 ARG A CA 1
ATOM 1395 C C . ARG A 1 184 ? 23.210 2.265 -37.125 1.00 92.56 184 ARG A C 1
ATOM 1397 O O . ARG A 1 184 ? 24.173 1.611 -37.525 1.00 92.56 184 ARG A O 1
ATOM 1404 N N . LYS A 1 185 ? 22.225 2.642 -37.944 1.00 94.69 185 LYS A N 1
ATOM 1405 C CA . LYS A 1 185 ? 22.248 2.379 -39.388 1.00 94.69 185 LYS A CA 1
ATOM 1406 C C . LYS A 1 185 ? 23.387 3.135 -40.076 1.00 94.69 185 LYS A C 1
ATOM 1408 O O . LYS A 1 185 ? 24.144 2.513 -40.814 1.00 94.69 185 LYS A O 1
ATOM 1413 N N . LYS A 1 186 ? 23.579 4.422 -39.762 1.00 94.69 186 LYS A N 1
ATOM 1414 C CA . LYS A 1 186 ? 24.706 5.217 -40.286 1.00 94.69 186 LYS A CA 1
ATOM 1415 C C . LYS A 1 186 ? 26.061 4.606 -39.935 1.00 94.69 186 LYS A C 1
ATOM 1417 O O . LYS A 1 186 ? 26.906 4.473 -40.812 1.00 94.69 186 LYS A O 1
ATOM 1422 N N . GLN A 1 187 ? 26.248 4.173 -38.686 1.00 92.94 187 GLN A N 1
ATOM 1423 C CA . GLN A 1 187 ? 27.490 3.517 -38.262 1.00 92.94 187 GLN A CA 1
ATOM 1424 C C . GLN A 1 187 ? 27.780 2.257 -39.087 1.00 92.94 187 GLN A C 1
ATOM 1426 O O . GLN A 1 187 ? 28.891 2.089 -39.589 1.00 92.94 187 GLN A O 1
ATOM 1431 N N . LYS A 1 188 ? 26.767 1.405 -39.293 1.00 93.62 188 LYS A N 1
ATOM 1432 C CA . LYS A 1 188 ? 26.899 0.194 -40.117 1.00 93.62 188 LYS A CA 1
ATOM 1433 C C . LYS A 1 188 ? 27.227 0.513 -41.577 1.00 93.62 188 LYS A C 1
ATOM 1435 O O . LYS A 1 188 ? 28.056 -0.172 -42.176 1.00 93.62 188 LYS A O 1
ATOM 1440 N N . ASP A 1 189 ? 26.601 1.539 -42.148 1.00 92.75 189 ASP A N 1
ATOM 1441 C CA . ASP A 1 189 ? 26.851 1.950 -43.532 1.00 92.75 189 ASP A CA 1
ATOM 1442 C C . ASP A 1 189 ? 28.273 2.518 -43.704 1.00 92.75 189 ASP A C 1
ATOM 1444 O O . ASP A 1 189 ? 28.968 2.167 -44.664 1.00 92.75 189 ASP A O 1
ATOM 1448 N N . ASP A 1 190 ? 28.760 3.307 -42.741 1.00 91.75 190 ASP A N 1
ATOM 1449 C CA . ASP A 1 190 ? 30.133 3.825 -42.729 1.00 91.75 190 ASP A CA 1
ATOM 1450 C C . ASP A 1 190 ? 31.176 2.707 -42.577 1.00 91.75 190 ASP A C 1
ATOM 1452 O O . ASP A 1 190 ? 32.206 2.706 -43.261 1.00 91.75 190 ASP A O 1
ATOM 1456 N N . GLU A 1 191 ? 30.923 1.722 -41.713 1.00 91.75 191 GLU A N 1
ATOM 1457 C CA . GLU A 1 191 ? 31.771 0.535 -41.568 1.00 91.75 191 GLU A CA 1
ATOM 1458 C C . GLU A 1 191 ? 31.807 -0.296 -42.850 1.00 91.75 191 GLU A C 1
ATOM 1460 O O . GLU A 1 191 ? 32.887 -0.677 -43.316 1.00 91.75 191 GLU A O 1
ATOM 1465 N N . LYS A 1 192 ? 30.644 -0.527 -43.468 1.00 93.75 192 LYS A N 1
ATOM 1466 C CA . LYS A 1 192 ? 30.544 -1.249 -44.737 1.00 93.75 192 LYS A CA 1
ATOM 1467 C C . LYS A 1 192 ? 31.313 -0.527 -45.841 1.00 93.75 192 LYS A C 1
ATOM 1469 O O . LYS A 1 192 ? 32.097 -1.163 -46.546 1.00 93.75 192 LYS A O 1
ATOM 1474 N N . ARG A 1 193 ? 31.181 0.799 -45.941 1.00 92.06 193 ARG A N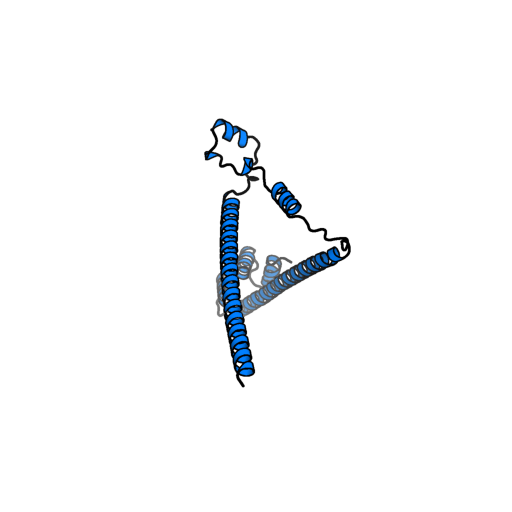 1
ATOM 1475 C CA . ARG A 1 193 ? 31.933 1.613 -46.905 1.00 92.06 193 ARG A CA 1
ATOM 1476 C C . ARG A 1 193 ? 33.442 1.525 -46.671 1.00 92.06 193 ARG A C 1
ATOM 1478 O O . ARG A 1 193 ? 34.194 1.319 -47.623 1.00 92.06 193 ARG A O 1
ATOM 1485 N N . LYS A 1 194 ? 33.898 1.593 -45.414 1.00 92.88 194 LYS A N 1
ATOM 1486 C CA . LYS A 1 194 ? 35.318 1.406 -45.060 1.00 92.88 194 LYS A CA 1
ATOM 1487 C C . LYS A 1 194 ? 35.826 0.011 -45.437 1.00 92.88 194 LYS A C 1
ATOM 1489 O O . LYS A 1 194 ? 36.945 -0.113 -45.939 1.00 92.88 194 LYS A O 1
ATOM 1494 N N . LEU A 1 195 ? 35.032 -1.040 -45.219 1.00 90.25 195 LEU A N 1
ATOM 1495 C CA . LEU A 1 195 ? 35.383 -2.408 -45.617 1.00 90.25 195 LEU A CA 1
ATOM 1496 C C . LEU A 1 195 ? 35.453 -2.559 -47.140 1.00 90.25 195 LEU A C 1
ATOM 1498 O O . LEU A 1 195 ? 36.395 -3.166 -47.648 1.00 90.25 195 LEU A O 1
ATOM 1502 N N . GLU A 1 196 ? 34.513 -1.977 -47.881 1.00 87.75 196 GLU A N 1
ATOM 1503 C CA . GLU A 1 196 ? 34.537 -1.973 -49.346 1.00 87.75 196 GLU A CA 1
ATOM 1504 C C . GLU A 1 196 ? 35.741 -1.206 -49.904 1.00 87.75 196 GLU A C 1
ATOM 1506 O O . GLU A 1 196 ? 36.390 -1.679 -50.837 1.00 87.75 196 GLU A O 1
ATOM 1511 N N . GLU A 1 197 ? 36.105 -0.062 -49.321 1.00 89.12 197 GLU A N 1
ATOM 1512 C CA . GLU A 1 197 ? 37.314 0.674 -49.704 1.00 89.12 197 GLU A CA 1
ATOM 1513 C C . GLU A 1 197 ? 38.593 -0.121 -49.417 1.00 89.12 197 GLU A C 1
ATOM 1515 O O . GLU A 1 197 ? 39.496 -0.146 -50.258 1.00 89.12 197 GLU A O 1
ATOM 1520 N N . LYS A 1 198 ? 38.670 -0.823 -48.276 1.00 90.06 198 LYS A N 1
ATOM 1521 C CA . LYS A 1 198 ? 39.781 -1.741 -47.971 1.00 90.06 198 LYS A CA 1
ATOM 1522 C C . LYS A 1 198 ? 39.856 -2.887 -48.980 1.00 90.06 198 LYS A C 1
ATOM 1524 O O . LYS A 1 198 ? 40.937 -3.150 -49.499 1.00 90.06 198 LYS A O 1
ATOM 1529 N N . ARG A 1 199 ? 38.723 -3.512 -49.323 1.00 87.12 199 ARG A N 1
ATOM 1530 C CA . ARG A 1 199 ? 38.650 -4.572 -50.347 1.00 87.12 199 ARG A CA 1
ATOM 1531 C C . ARG A 1 199 ? 39.099 -4.065 -51.719 1.00 87.12 199 ARG A C 1
ATOM 1533 O O . ARG A 1 199 ? 39.915 -4.710 -52.366 1.00 87.12 199 ARG A O 1
ATOM 1540 N N . LYS A 1 200 ? 38.644 -2.879 -52.137 1.00 90.12 200 LYS A N 1
ATOM 1541 C CA . LYS A 1 200 ? 39.069 -2.246 -53.399 1.00 90.12 200 LYS A CA 1
ATOM 1542 C C . LYS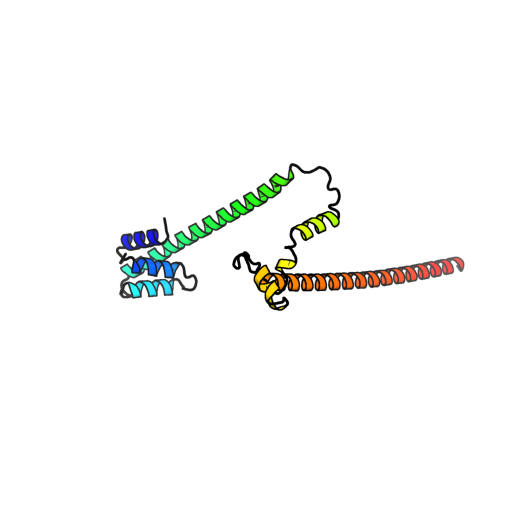 A 1 200 ? 40.563 -1.909 -53.405 1.00 90.12 200 LYS A C 1
ATOM 1544 O O . LYS A 1 200 ? 41.210 -2.062 -54.437 1.00 90.12 200 LYS A O 1
ATOM 1549 N N . LYS A 1 201 ? 41.126 -1.448 -52.281 1.00 87.00 201 LYS A N 1
ATOM 1550 C CA . LYS A 1 201 ? 42.573 -1.200 -52.150 1.00 87.00 201 LYS A CA 1
ATOM 1551 C C . LYS A 1 201 ? 43.374 -2.502 -52.220 1.00 87.00 201 LYS A C 1
ATOM 1553 O O . LYS A 1 201 ? 44.329 -2.547 -52.984 1.00 87.00 201 LYS A O 1
ATOM 1558 N N . ALA A 1 202 ? 42.954 -3.550 -51.510 1.00 81.06 202 ALA A N 1
ATOM 1559 C CA . ALA A 1 202 ? 43.594 -4.866 -51.557 1.00 81.06 202 ALA A CA 1
ATOM 1560 C C . ALA A 1 202 ? 43.601 -5.447 -52.983 1.00 81.06 202 ALA A C 1
ATOM 1562 O O . ALA A 1 202 ? 44.664 -5.765 -53.504 1.00 81.06 202 ALA A O 1
ATOM 1563 N N . GLN A 1 203 ? 42.457 -5.431 -53.676 1.00 80.44 203 GLN A N 1
ATOM 1564 C CA . GLN A 1 203 ? 42.368 -5.872 -55.076 1.00 80.44 203 GLN A CA 1
ATOM 1565 C C . GLN A 1 203 ? 43.263 -5.062 -56.029 1.00 80.44 203 GLN A C 1
ATOM 1567 O O . GLN A 1 203 ? 43.760 -5.593 -57.017 1.00 80.44 203 GLN A O 1
ATOM 1572 N N . LYS A 1 204 ? 43.470 -3.762 -55.774 1.00 81.31 204 LYS A N 1
ATOM 1573 C CA . LYS A 1 204 ? 44.396 -2.944 -56.576 1.00 81.31 204 LYS A CA 1
ATOM 1574 C C . LYS A 1 204 ? 45.862 -3.296 -56.323 1.00 81.31 204 LYS A C 1
ATOM 1576 O O . LYS A 1 204 ? 46.652 -3.164 -57.251 1.00 81.31 204 LYS A O 1
ATOM 1581 N N . VAL A 1 205 ? 46.219 -3.697 -55.103 1.00 75.06 205 VAL A N 1
ATOM 1582 C CA . VAL A 1 205 ? 47.581 -4.134 -54.756 1.00 75.06 205 VAL A CA 1
ATOM 1583 C C . VAL A 1 205 ? 47.879 -5.490 -55.395 1.00 75.06 205 VAL A C 1
ATOM 1585 O O . VAL A 1 205 ? 48.914 -5.623 -56.033 1.00 75.06 205 VAL A O 1
ATOM 1588 N N . GLU A 1 206 ? 46.942 -6.439 -55.343 1.00 59.97 206 GLU A N 1
ATOM 1589 C CA . GLU A 1 206 ? 47.084 -7.753 -55.996 1.00 59.97 206 GLU A CA 1
ATOM 1590 C C . GLU A 1 206 ? 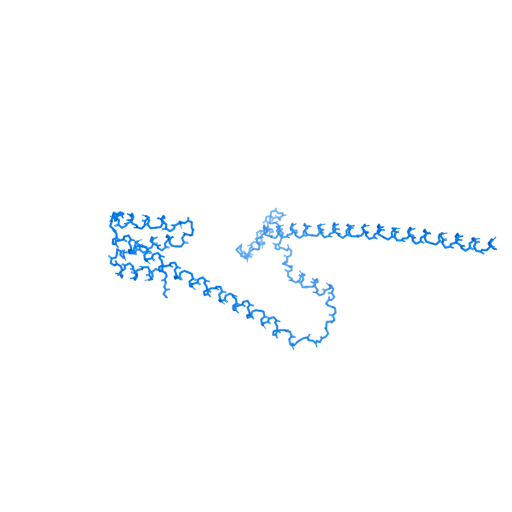47.183 -7.673 -57.526 1.00 59.97 206 GLU A C 1
ATOM 1592 O O . GLU A 1 206 ? 47.790 -8.533 -58.141 1.00 59.97 206 GLU A O 1
ATOM 1597 N N . ARG A 1 207 ? 46.617 -6.639 -58.161 1.00 63.16 207 ARG A N 1
ATOM 1598 C CA . ARG A 1 207 ? 46.768 -6.409 -59.612 1.00 63.16 207 ARG A CA 1
ATOM 1599 C C . ARG A 1 207 ? 48.089 -5.740 -60.006 1.00 63.16 207 ARG A C 1
ATOM 1601 O O . ARG A 1 207 ? 48.346 -5.588 -61.197 1.00 63.16 207 ARG A O 1
ATOM 1608 N N . LYS A 1 208 ? 48.849 -5.229 -59.035 1.00 61.75 208 LYS A N 1
ATOM 1609 C CA . LYS A 1 208 ? 50.108 -4.496 -59.250 1.00 61.75 208 LYS A CA 1
ATOM 1610 C C . LYS A 1 208 ? 51.350 -5.313 -58.882 1.00 61.75 208 LYS A C 1
ATOM 1612 O O . LYS A 1 208 ? 52.440 -4.890 -59.258 1.00 61.75 208 LYS A O 1
ATOM 1617 N N . ALA A 1 209 ? 51.172 -6.389 -58.116 1.00 51.66 209 ALA A N 1
ATOM 1618 C CA . ALA A 1 209 ? 52.175 -7.409 -57.826 1.00 51.66 209 ALA A CA 1
ATOM 1619 C C . ALA A 1 209 ? 52.133 -8.496 -58.907 1.00 51.66 209 ALA A C 1
ATOM 1621 O O . ALA A 1 209 ? 53.214 -9.046 -59.201 1.00 51.66 209 ALA A O 1
#